Protein AF-A0A2G9UTN9-F1 (afdb_monomer_lite)

pLDDT: mean 80.04, std 16.11, range [29.83, 95.56]

Organism: Teladorsagia circumcincta (NCBI:txid45464)

Secondary structure (DSSP, 8-state):
-----------S----------TTHHHHHHHHHHHTTSPPB--BGGGTB-HHHHHHHHHHIIIIITTTS-HHHHHHHHHHTB-HHHHHHHHHHTTTS-TTSS-HHHHHHHHHHHHS-SS-HHHHHHHHHT----TT--HHHHHHHHHHHHHHHTGGG--HHHHHHHHHHHHS-SSEEEEHHHHHHS--PPPBP----EE-TTSPEE-EEEEEEEEEEETTEEEEEEEEEES-SS-B--HHHHHHTTTT--

Sequence (250 aa):
MLIALPDALKGIVQHQLPQSTSHAAEPTKLFDVLAGRIAKFTHDPAADLTFEAWYRRHQDIFTEDAQMLDDSTRVRLLLHELDAAAYGEYSNYILPKTQRDITFVEAVSTLMNLFGPQQSLFSQRYACMKLTKNPDDDYVTYAGQVNCECKKFKLSQCDENQFKCLIFLDTAADITIINEATWSLMSKHQLLPSSLIAQSASGNRIQFLGQRECTYSFDSKSAQGVFYVGRTQLNLLGAEWILKLGIFAS

InterPro domains:
  IPR021109 Aspartic peptidase domain superfamily [G3DSA:2.40.70.10] (153-248)
  IPR021109 Aspartic peptidase domain superfamily [SSF50630] (167-247)
  IPR055510 Domain of unknown function DUF7083 [PF23309] (31-117)

Radius of gyration: 32.97 Å; chains: 1; bounding box: 97×57×102 Å

Structure (mmCIF, N/CA/C/O backbone):
data_AF-A0A2G9UTN9-F1
#
_entry.id   AF-A0A2G9UTN9-F1
#
loop_
_atom_site.group_PDB
_atom_site.id
_atom_site.type_symbol
_atom_site.label_atom_id
_atom_site.label_alt_id
_atom_site.label_comp_id
_atom_site.label_asym_id
_atom_site.label_entity_id
_atom_site.label_seq_id
_atom_site.pdbx_PDB_ins_code
_atom_site.Cartn_x
_atom_site.Cartn_y
_atom_site.Cartn_z
_atom_site.occupancy
_atom_site.B_iso_or_equiv
_atom_site.auth_seq_id
_atom_site.auth_comp_id
_atom_site.auth_asym_id
_atom_site.auth_atom_id
_atom_site.pdbx_PDB_model_num
ATOM 1 N N . MET A 1 1 ? 69.470 -32.089 -63.239 1.00 33.69 1 MET A N 1
ATOM 2 C CA . MET A 1 1 ? 68.843 -30.877 -63.814 1.00 33.69 1 MET A CA 1
ATOM 3 C C . MET A 1 1 ? 67.361 -31.183 -63.965 1.00 33.69 1 MET A C 1
ATOM 5 O O . MET A 1 1 ? 67.061 -32.134 -64.665 1.00 33.69 1 MET A O 1
ATOM 9 N N . LEU A 1 2 ? 66.497 -30.673 -63.072 1.00 30.94 2 LEU A N 1
ATOM 10 C CA . LEU A 1 2 ? 65.758 -29.394 -63.227 1.00 30.94 2 LEU A CA 1
ATOM 11 C C . LEU A 1 2 ? 64.773 -29.523 -64.415 1.00 30.94 2 LEU A C 1
ATOM 13 O O . LEU A 1 2 ? 65.241 -29.771 -65.514 1.00 30.94 2 LEU A O 1
ATOM 17 N N . ILE A 1 3 ? 63.441 -29.392 -64.315 1.00 36.09 3 ILE A N 1
ATOM 18 C CA . ILE A 1 3 ? 62.586 -28.471 -63.536 1.00 36.09 3 ILE A CA 1
ATOM 19 C C . ILE A 1 3 ? 61.178 -29.107 -63.365 1.00 36.09 3 ILE A C 1
ATOM 21 O O . ILE A 1 3 ? 60.754 -29.908 -64.194 1.00 36.09 3 ILE A O 1
ATOM 25 N N . ALA A 1 4 ? 60.486 -28.757 -62.277 1.00 34.94 4 ALA A N 1
ATOM 26 C CA . ALA A 1 4 ? 59.196 -29.270 -61.812 1.00 34.94 4 ALA A CA 1
ATOM 27 C C . ALA A 1 4 ? 57.951 -28.609 -62.443 1.00 34.94 4 ALA A C 1
ATOM 29 O O . ALA A 1 4 ? 57.983 -27.430 -62.782 1.00 34.94 4 ALA A O 1
ATOM 30 N N . LEU A 1 5 ? 56.844 -29.362 -62.482 1.00 29.95 5 LEU A N 1
ATOM 31 C CA . LEU A 1 5 ? 55.435 -28.925 -62.395 1.00 29.95 5 LEU A CA 1
ATOM 32 C C . LEU A 1 5 ? 54.589 -30.180 -62.054 1.00 29.95 5 LEU A C 1
ATOM 34 O O . LEU A 1 5 ? 54.978 -31.270 -62.482 1.00 29.95 5 LEU A O 1
ATOM 38 N N . PRO A 1 6 ? 53.485 -30.077 -61.278 1.00 44.28 6 PRO A N 1
ATOM 39 C CA . PRO A 1 6 ? 52.382 -29.197 -61.656 1.00 44.28 6 PRO A CA 1
ATOM 40 C C . PRO A 1 6 ? 51.708 -28.375 -60.541 1.00 44.28 6 PRO A C 1
ATOM 42 O O . PRO A 1 6 ? 51.460 -28.830 -59.425 1.00 44.28 6 PRO A O 1
ATOM 45 N N . ASP A 1 7 ? 51.303 -27.175 -60.956 1.00 43.06 7 ASP A N 1
ATOM 46 C CA . ASP A 1 7 ? 50.270 -26.313 -60.393 1.00 43.06 7 ASP A CA 1
ATOM 47 C C . ASP A 1 7 ? 48.897 -26.990 -60.492 1.00 43.06 7 ASP A C 1
ATOM 49 O O . ASP A 1 7 ? 48.107 -26.738 -61.401 1.00 43.06 7 ASP A O 1
ATOM 53 N N . ALA A 1 8 ? 48.592 -27.867 -59.543 1.00 42.53 8 ALA A N 1
ATOM 54 C CA . ALA A 1 8 ? 47.248 -28.395 -59.369 1.00 42.53 8 ALA A CA 1
ATOM 55 C C . ALA A 1 8 ? 47.008 -28.680 -57.885 1.00 42.53 8 ALA A C 1
ATOM 57 O O . ALA A 1 8 ? 47.274 -29.787 -57.436 1.00 42.53 8 ALA A O 1
ATOM 58 N N . LEU A 1 9 ? 46.578 -27.647 -57.139 1.00 37.44 9 LEU A N 1
ATOM 59 C CA . LEU A 1 9 ? 45.765 -27.676 -55.897 1.00 37.44 9 LEU A CA 1
ATOM 60 C C . LEU A 1 9 ? 45.929 -26.369 -55.084 1.00 37.44 9 LEU A C 1
ATOM 62 O O . LEU A 1 9 ? 46.341 -26.363 -53.928 1.00 37.44 9 LEU A O 1
ATOM 66 N N . LYS A 1 10 ? 45.556 -25.228 -55.675 1.00 41.62 10 LYS A N 1
ATOM 67 C CA . LYS A 1 10 ? 45.180 -24.011 -54.927 1.00 41.62 10 LYS A CA 1
ATOM 68 C C . LYS A 1 10 ? 43.832 -23.516 -55.440 1.00 41.62 10 LYS A C 1
ATOM 70 O O . LYS A 1 10 ? 43.728 -22.530 -56.154 1.00 41.62 10 LYS A O 1
ATOM 75 N N . GLY A 1 11 ? 42.800 -24.277 -55.106 1.00 42.78 11 GLY A N 1
ATOM 76 C CA . GLY A 1 11 ? 41.419 -23.995 -55.476 1.00 42.78 11 GLY A CA 1
ATOM 77 C C . GLY A 1 11 ? 40.472 -24.769 -54.576 1.00 42.78 11 GLY A C 1
ATOM 78 O O . GLY A 1 11 ? 39.699 -25.582 -55.060 1.00 42.78 11 GLY A O 1
ATOM 79 N N . ILE A 1 12 ? 40.592 -24.587 -53.258 1.00 41.09 12 ILE A N 1
ATOM 80 C CA . ILE A 1 12 ? 39.663 -25.154 -52.279 1.00 41.09 12 ILE A CA 1
ATOM 81 C C . ILE A 1 12 ? 39.325 -24.048 -51.274 1.00 41.09 12 ILE A C 1
ATOM 83 O O . ILE A 1 12 ? 40.178 -23.605 -50.513 1.00 41.09 12 ILE A O 1
ATOM 87 N N . VAL A 1 13 ? 38.054 -23.638 -51.322 1.00 36.34 13 VAL A N 1
ATOM 88 C CA . VAL A 1 13 ? 37.309 -22.884 -50.302 1.00 36.34 13 VAL A CA 1
ATOM 89 C C . VAL A 1 13 ? 37.724 -21.414 -50.147 1.00 36.34 13 VAL A C 1
ATOM 91 O O . VAL A 1 13 ? 38.458 -21.025 -49.243 1.00 36.34 13 VAL A O 1
ATOM 94 N N . GLN A 1 14 ? 37.129 -20.550 -50.980 1.00 38.78 14 GLN A N 1
ATOM 95 C CA . GLN A 1 14 ? 36.748 -19.216 -50.511 1.00 38.78 14 GLN A CA 1
ATOM 96 C C . GLN A 1 14 ? 35.716 -19.413 -49.399 1.00 38.78 14 GLN A C 1
ATOM 98 O O . GLN A 1 14 ? 34.520 -19.571 -49.638 1.00 38.78 14 GLN A O 1
ATOM 103 N N . HIS A 1 15 ? 36.222 -19.477 -48.171 1.00 38.31 15 HIS A N 1
ATOM 104 C CA . HIS A 1 15 ? 35.431 -19.346 -46.966 1.00 38.31 15 HIS A CA 1
ATOM 105 C C . HIS A 1 15 ? 34.672 -18.022 -47.057 1.00 38.31 15 HIS A C 1
ATOM 107 O O . HIS A 1 15 ? 35.274 -16.955 -47.189 1.00 38.31 15 HIS A O 1
ATOM 113 N N . GLN A 1 16 ? 33.345 -18.106 -46.988 1.00 41.56 16 GLN A N 1
ATOM 114 C CA . GLN A 1 16 ? 32.508 -16.985 -46.595 1.00 41.56 16 GLN A CA 1
ATOM 115 C C . GLN A 1 16 ? 33.080 -16.417 -45.293 1.00 41.56 16 GLN A C 1
ATOM 117 O O . GLN A 1 16 ? 33.090 -17.094 -44.265 1.00 41.56 16 GLN A O 1
ATOM 122 N N . LEU A 1 17 ? 33.576 -15.185 -45.352 1.00 29.83 17 LEU A N 1
ATOM 123 C CA . LEU A 1 17 ? 33.738 -14.359 -44.167 1.00 29.83 17 LEU A CA 1
ATOM 124 C C . LEU A 1 17 ? 32.313 -13.976 -43.731 1.00 29.83 17 LEU A C 1
ATOM 126 O O . LEU A 1 17 ? 31.602 -13.371 -44.542 1.00 29.83 17 LEU A O 1
ATOM 130 N N . PRO A 1 18 ? 31.850 -14.303 -42.512 1.00 36.69 18 PRO A N 1
ATOM 131 C CA . PRO A 1 18 ? 30.640 -13.690 -41.993 1.00 36.69 18 PRO A CA 1
ATOM 132 C C . PRO A 1 18 ? 30.899 -12.187 -41.916 1.00 36.69 18 PRO A C 1
ATOM 134 O O . PRO A 1 18 ? 31.796 -11.731 -41.205 1.00 36.69 18 PRO A O 1
ATOM 137 N N . GLN A 1 19 ? 30.156 -11.427 -42.716 1.00 36.72 19 GLN A N 1
ATOM 138 C CA . GLN A 1 19 ? 30.153 -9.978 -42.640 1.00 36.72 19 GLN A CA 1
ATOM 139 C C . GLN A 1 19 ? 29.754 -9.561 -41.224 1.00 36.72 19 GLN A C 1
ATOM 141 O O . GLN A 1 19 ? 28.811 -10.089 -40.638 1.00 36.72 19 GLN A O 1
ATOM 146 N N . SER A 1 20 ? 30.525 -8.618 -40.702 1.00 39.97 20 SER A N 1
ATOM 147 C CA . SER A 1 20 ? 30.442 -7.995 -39.391 1.00 39.97 20 SER A CA 1
ATOM 148 C C . SER A 1 20 ? 28.999 -7.752 -38.937 1.00 39.97 20 SER A C 1
ATOM 150 O O . SER A 1 20 ? 28.316 -6.850 -39.424 1.00 39.97 20 SER A O 1
ATOM 152 N N . THR A 1 21 ? 28.534 -8.532 -37.964 1.00 37.88 21 THR A N 1
ATOM 153 C CA . THR A 1 21 ? 27.306 -8.236 -37.229 1.00 37.88 21 THR A CA 1
ATOM 154 C C . THR A 1 21 ? 27.524 -7.007 -36.355 1.00 37.88 21 THR A C 1
ATOM 156 O O . THR A 1 21 ? 28.210 -7.055 -35.342 1.00 37.88 21 THR A O 1
ATOM 159 N N . SER A 1 22 ? 26.942 -5.899 -36.812 1.00 42.47 22 SER A N 1
ATOM 160 C CA . SER A 1 22 ? 26.419 -4.763 -36.049 1.00 42.47 22 SER A CA 1
ATOM 161 C C . SER A 1 22 ? 26.568 -4.846 -34.520 1.00 42.47 22 SER A C 1
ATOM 163 O O . SER A 1 22 ? 25.764 -5.482 -33.840 1.00 42.47 22 SER A O 1
ATOM 165 N N . HIS A 1 23 ? 27.516 -4.083 -33.975 1.00 47.25 23 HIS A N 1
ATOM 166 C CA . HIS A 1 23 ? 27.624 -3.816 -32.534 1.00 47.25 23 HIS A CA 1
ATOM 167 C C . HIS A 1 23 ? 26.429 -2.993 -31.991 1.00 47.25 23 HIS A C 1
ATOM 169 O O . HIS A 1 23 ? 26.237 -2.896 -30.784 1.00 47.25 23 HIS A O 1
ATOM 175 N N . ALA A 1 24 ? 25.607 -2.415 -32.879 1.00 48.59 24 ALA A N 1
ATOM 176 C CA . ALA A 1 24 ? 24.394 -1.666 -32.544 1.00 48.59 24 ALA A CA 1
ATOM 177 C C . ALA A 1 24 ? 23.127 -2.545 -32.471 1.00 48.59 24 ALA A C 1
ATOM 179 O O . ALA A 1 24 ? 22.084 -2.071 -32.032 1.00 48.59 24 ALA A O 1
ATOM 180 N N . ALA A 1 25 ? 23.189 -3.812 -32.903 1.00 54.75 25 ALA A N 1
ATOM 181 C CA . ALA A 1 25 ? 22.032 -4.710 -32.919 1.00 54.75 25 ALA A CA 1
ATOM 182 C C . ALA A 1 25 ? 21.802 -5.441 -31.586 1.00 54.75 25 ALA A C 1
ATOM 184 O O . ALA A 1 25 ? 20.709 -5.958 -31.369 1.00 54.75 25 ALA A O 1
ATOM 185 N N . GLU A 1 26 ? 22.802 -5.519 -30.707 1.00 66.81 26 GLU A N 1
ATOM 186 C CA . GLU A 1 26 ? 22.684 -6.233 -29.428 1.00 66.81 26 GLU A CA 1
ATOM 187 C C . GLU A 1 26 ? 21.774 -5.530 -28.405 1.00 66.81 26 GLU A C 1
ATOM 189 O O . GLU A 1 26 ? 20.911 -6.211 -27.848 1.00 66.81 26 GLU A O 1
ATOM 194 N N . PRO A 1 27 ? 21.848 -4.197 -28.196 1.00 69.50 27 PRO A N 1
ATOM 195 C CA . PRO A 1 27 ? 21.003 -3.522 -27.206 1.00 69.50 27 PRO A CA 1
ATOM 196 C C . PRO A 1 27 ? 19.518 -3.512 -27.589 1.00 69.50 27 PRO A C 1
ATOM 198 O O . PRO A 1 27 ? 18.658 -3.683 -26.730 1.00 69.50 27 PRO A O 1
ATOM 201 N N . THR A 1 28 ? 19.199 -3.354 -28.880 1.00 77.69 28 THR A N 1
ATOM 202 C CA . THR A 1 28 ? 17.810 -3.381 -29.374 1.00 77.69 28 THR A CA 1
ATOM 203 C C . THR A 1 28 ? 17.202 -4.776 -29.256 1.00 77.69 28 THR A C 1
ATOM 205 O O . THR A 1 28 ? 16.076 -4.914 -28.794 1.00 77.69 28 THR A O 1
ATOM 208 N N . LYS A 1 29 ? 17.966 -5.827 -29.582 1.00 84.00 29 LYS A N 1
ATOM 209 C CA . LYS A 1 29 ? 17.513 -7.211 -29.383 1.00 84.00 29 LYS A CA 1
ATOM 210 C C . LYS A 1 29 ? 17.295 -7.533 -27.906 1.00 84.00 29 LYS A C 1
ATOM 212 O O . LYS A 1 29 ? 16.334 -8.220 -27.582 1.00 84.00 29 LYS A O 1
ATOM 217 N N . LEU A 1 30 ? 18.171 -7.047 -27.021 1.00 86.31 30 LEU A N 1
ATOM 218 C CA . LEU A 1 30 ? 18.002 -7.220 -25.579 1.00 86.31 30 LEU A CA 1
ATOM 219 C C . LEU A 1 30 ? 16.729 -6.518 -25.090 1.00 86.31 30 LEU A C 1
ATOM 221 O O . LEU A 1 30 ? 15.956 -7.131 -24.365 1.00 86.31 30 LEU A O 1
ATOM 225 N N . PHE A 1 31 ? 16.466 -5.288 -25.541 1.00 89.94 31 PHE A N 1
ATOM 226 C CA . PHE A 1 31 ? 15.231 -4.567 -25.224 1.00 89.94 31 PHE A CA 1
ATOM 227 C C . PHE A 1 31 ? 13.978 -5.376 -25.583 1.00 89.94 31 PHE A C 1
ATOM 229 O O . PHE A 1 31 ? 13.144 -5.612 -24.714 1.00 89.94 31 PHE A O 1
ATOM 236 N N . ASP A 1 32 ? 13.876 -5.853 -26.827 1.00 89.19 32 ASP A N 1
ATOM 237 C CA . ASP A 1 32 ? 12.700 -6.597 -27.300 1.00 89.19 32 ASP A CA 1
ATOM 238 C C . ASP A 1 32 ? 12.506 -7.917 -26.533 1.00 89.19 32 ASP A C 1
ATOM 240 O O . ASP A 1 32 ? 11.382 -8.312 -26.219 1.00 89.19 32 ASP A O 1
ATOM 244 N N . VAL A 1 33 ? 13.608 -8.595 -26.190 1.00 91.62 33 VAL A N 1
ATOM 245 C CA . VAL A 1 33 ? 13.577 -9.829 -25.391 1.00 91.62 33 VAL A CA 1
ATOM 246 C C . VAL A 1 33 ? 13.091 -9.563 -23.970 1.00 91.62 33 VAL A C 1
ATOM 248 O O . VAL A 1 33 ? 12.312 -10.360 -23.449 1.00 91.62 33 VAL A O 1
ATOM 251 N N . LEU A 1 34 ? 13.547 -8.482 -23.331 1.00 91.75 34 LEU A N 1
ATOM 252 C CA . LEU A 1 34 ? 13.128 -8.139 -21.971 1.00 91.75 34 LEU A CA 1
ATOM 253 C C . LEU A 1 34 ? 11.676 -7.657 -21.941 1.00 91.75 34 LEU A C 1
ATOM 255 O O . LEU A 1 34 ? 10.920 -8.121 -21.092 1.00 91.75 34 LEU A O 1
ATOM 259 N N . ALA A 1 35 ? 11.265 -6.826 -22.902 1.00 90.56 35 ALA A N 1
ATOM 260 C CA . ALA A 1 35 ? 9.879 -6.380 -23.044 1.00 90.56 35 ALA A CA 1
ATOM 261 C C . ALA A 1 35 ? 8.925 -7.575 -23.210 1.00 90.56 35 ALA A C 1
ATOM 263 O O . ALA A 1 35 ? 7.934 -7.707 -22.502 1.00 90.56 35 ALA A O 1
ATOM 264 N N . GLY A 1 36 ? 9.289 -8.552 -24.048 1.00 90.25 36 GLY A N 1
ATOM 265 C CA . GLY A 1 36 ? 8.492 -9.770 -24.232 1.00 90.25 36 GLY A CA 1
ATOM 266 C C . GLY A 1 36 ? 8.352 -10.664 -22.989 1.00 90.25 36 GLY A C 1
ATOM 267 O O . GLY A 1 36 ? 7.520 -11.573 -22.990 1.00 90.25 36 GLY A O 1
ATOM 268 N N . ARG A 1 37 ? 9.154 -10.448 -21.936 1.00 90.88 37 ARG A N 1
ATOM 269 C CA . ARG A 1 37 ? 9.083 -11.195 -20.664 1.00 90.88 37 ARG A CA 1
ATOM 270 C C . ARG A 1 37 ? 8.242 -10.496 -19.604 1.00 90.88 37 ARG A C 1
ATOM 272 O O . ARG A 1 37 ? 7.905 -11.128 -18.600 1.00 90.88 37 ARG A O 1
ATOM 279 N N . ILE A 1 38 ? 7.937 -9.217 -19.794 1.00 92.69 38 ILE A N 1
ATOM 280 C CA . ILE A 1 38 ? 7.195 -8.420 -18.830 1.00 92.69 38 ILE A CA 1
ATOM 281 C C . ILE A 1 38 ? 5.729 -8.383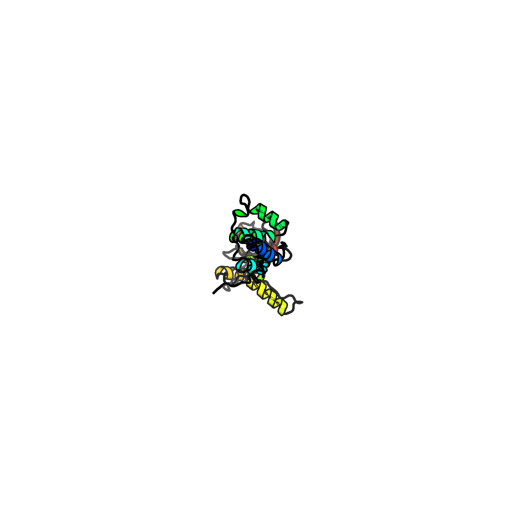 -19.265 1.00 92.69 38 ILE A C 1
ATOM 283 O O . ILE A 1 38 ? 5.395 -8.252 -20.438 1.00 92.69 38 ILE A O 1
ATOM 287 N N . ALA A 1 39 ? 4.824 -8.578 -18.309 1.00 91.62 39 ALA A N 1
ATOM 288 C CA . ALA A 1 39 ? 3.406 -8.382 -18.572 1.00 91.62 39 ALA A CA 1
ATOM 289 C C . ALA A 1 39 ? 3.079 -6.890 -18.484 1.00 91.62 39 ALA A C 1
ATOM 291 O O . ALA A 1 39 ? 3.520 -6.235 -17.538 1.00 91.62 39 ALA A O 1
ATOM 292 N N . LYS A 1 40 ? 2.232 -6.383 -19.387 1.00 94.06 40 LYS A N 1
ATOM 293 C CA . LYS A 1 40 ? 1.768 -4.994 -19.318 1.00 94.06 40 LYS A CA 1
ATOM 294 C C . LYS A 1 40 ? 1.145 -4.667 -17.963 1.00 94.06 40 LYS A C 1
ATOM 296 O O . LYS A 1 40 ? 0.368 -5.447 -17.412 1.00 94.06 40 LYS A O 1
ATOM 301 N N . PHE A 1 41 ? 1.488 -3.495 -17.452 1.00 95.38 41 PHE A N 1
ATOM 302 C CA . PHE A 1 41 ? 0.915 -2.921 -16.253 1.00 95.38 41 PHE A CA 1
ATOM 303 C C . PHE A 1 41 ? -0.434 -2.272 -16.559 1.00 95.38 41 PHE A C 1
ATOM 305 O O . PHE A 1 41 ? -0.545 -1.436 -17.458 1.00 95.38 41 PHE A O 1
ATOM 312 N N . THR A 1 42 ? -1.425 -2.620 -15.743 1.00 92.44 42 THR A N 1
ATOM 313 C CA . THR A 1 42 ? -2.727 -1.958 -15.682 1.00 92.44 42 THR A CA 1
ATOM 314 C C . THR A 1 42 ? -3.020 -1.621 -14.233 1.00 92.44 42 THR A C 1
ATOM 316 O O . THR A 1 42 ? -2.884 -2.477 -13.356 1.00 92.44 42 THR A O 1
ATOM 319 N N . HIS A 1 43 ? -3.396 -0.369 -13.992 1.00 92.31 43 HIS A N 1
ATOM 320 C CA . HIS A 1 43 ? -3.705 0.125 -12.659 1.00 92.31 43 HIS A CA 1
ATOM 321 C C . HIS A 1 43 ? -5.185 -0.099 -12.334 1.00 92.31 43 HIS A C 1
ATOM 323 O O . HIS A 1 43 ? -6.060 0.421 -13.026 1.00 92.31 43 HIS A O 1
ATOM 329 N N . ASP A 1 44 ? -5.455 -0.842 -11.261 1.00 87.19 44 ASP A N 1
ATOM 330 C CA . ASP A 1 44 ? -6.797 -0.997 -10.694 1.00 87.19 44 ASP A CA 1
ATOM 331 C C . ASP A 1 44 ? -6.717 -0.982 -9.157 1.00 87.19 44 ASP A C 1
ATOM 333 O O . ASP A 1 44 ? -6.395 -2.004 -8.536 1.00 87.19 44 ASP A O 1
ATOM 337 N N . PRO A 1 45 ? -7.019 0.167 -8.524 1.00 75.88 45 PRO A N 1
ATOM 338 C CA . PRO A 1 45 ? -7.051 0.288 -7.071 1.00 75.88 45 PRO A CA 1
ATOM 339 C C . PRO A 1 45 ? -8.045 -0.654 -6.384 1.00 75.88 45 PRO A C 1
ATOM 341 O O . PRO A 1 45 ? -7.807 -1.051 -5.245 1.00 75.88 45 PRO A O 1
ATOM 344 N N . ALA A 1 46 ? -9.159 -1.010 -7.036 1.00 76.06 46 ALA A N 1
ATOM 345 C CA . ALA A 1 46 ? -10.194 -1.852 -6.433 1.00 76.06 46 ALA A CA 1
ATOM 346 C C . ALA A 1 46 ? -9.772 -3.327 -6.366 1.00 76.06 46 ALA A C 1
ATOM 348 O O . ALA A 1 46 ? -10.204 -4.051 -5.470 1.00 76.06 46 ALA A O 1
ATOM 349 N N . ALA A 1 47 ? -8.907 -3.758 -7.287 1.00 79.06 47 ALA A N 1
ATOM 350 C CA . ALA A 1 47 ? -8.367 -5.113 -7.356 1.00 79.06 47 ALA A CA 1
ATOM 351 C C . ALA A 1 47 ? -6.955 -5.260 -6.736 1.00 79.06 47 ALA A C 1
ATOM 353 O O . ALA A 1 47 ? -6.316 -6.293 -6.931 1.00 79.06 47 ALA A O 1
ATOM 354 N N . ASP A 1 48 ? -6.454 -4.245 -6.012 1.00 74.88 48 ASP A N 1
ATOM 355 C CA . ASP A 1 48 ? -5.074 -4.165 -5.474 1.00 74.88 48 ASP A CA 1
ATOM 356 C C . ASP A 1 48 ? -3.986 -4.343 -6.562 1.00 74.88 48 ASP A C 1
ATOM 358 O O . ASP A 1 48 ? -2.854 -4.763 -6.295 1.00 74.88 48 ASP A O 1
ATOM 362 N N . LEU A 1 49 ? -4.311 -4.003 -7.818 1.00 86.06 49 LEU A N 1
ATOM 363 C CA . LEU A 1 49 ? -3.370 -4.002 -8.940 1.00 86.06 49 LEU A CA 1
ATOM 364 C C . LEU A 1 49 ? -2.582 -2.689 -8.939 1.00 86.06 49 LEU A C 1
ATOM 366 O O . LEU A 1 49 ? -2.813 -1.779 -9.736 1.00 86.06 49 LEU A O 1
ATOM 370 N N . THR A 1 50 ? -1.650 -2.596 -7.992 1.00 91.38 50 THR A N 1
ATOM 371 C CA . THR A 1 50 ? -0.759 -1.445 -7.809 1.00 91.38 50 THR A CA 1
ATOM 372 C C . THR A 1 50 ? 0.558 -1.619 -8.563 1.00 91.38 50 THR A C 1
ATOM 374 O O . THR A 1 50 ? 1.035 -2.737 -8.799 1.00 91.38 50 THR A O 1
ATOM 377 N N . PHE A 1 51 ? 1.204 -0.499 -8.892 1.00 94.00 51 PHE A N 1
ATOM 378 C CA . PHE A 1 51 ? 2.540 -0.513 -9.488 1.00 94.00 51 PHE A CA 1
ATOM 379 C C . PHE A 1 51 ? 3.567 -1.166 -8.558 1.00 94.00 51 PHE A C 1
ATOM 381 O O . PHE A 1 51 ? 4.460 -1.862 -9.029 1.00 94.00 51 PHE A O 1
ATOM 388 N N . GLU A 1 52 ? 3.411 -1.036 -7.237 1.00 90.31 52 GLU A N 1
ATOM 389 C CA . GLU A 1 52 ? 4.290 -1.696 -6.268 1.00 90.31 52 GLU A CA 1
ATOM 390 C C . GLU A 1 52 ? 4.259 -3.228 -6.404 1.00 90.31 52 GLU A C 1
ATOM 392 O O . GLU A 1 52 ? 5.310 -3.879 -6.432 1.00 90.31 52 GLU A O 1
ATOM 397 N N . ALA A 1 53 ? 3.062 -3.816 -6.503 1.00 88.94 53 ALA A N 1
ATOM 398 C CA . ALA A 1 53 ? 2.898 -5.259 -6.655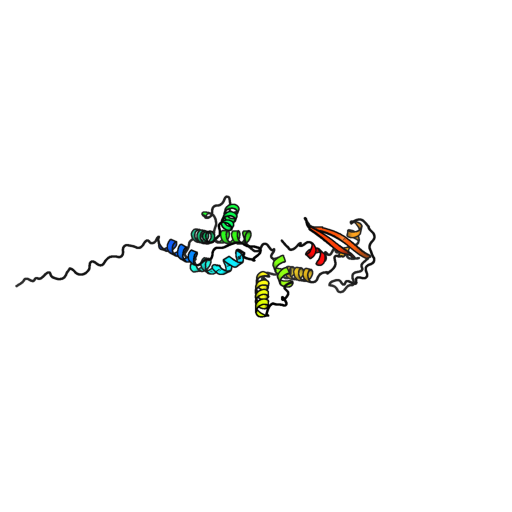 1.00 88.94 53 ALA A CA 1
ATOM 399 C C . ALA A 1 53 ? 3.439 -5.752 -8.005 1.00 88.94 53 ALA A C 1
ATOM 401 O O . ALA A 1 53 ? 4.165 -6.751 -8.058 1.00 88.94 53 ALA A O 1
ATOM 402 N N . TRP A 1 54 ? 3.131 -5.027 -9.082 1.00 94.56 54 TRP A N 1
ATOM 403 C CA . TRP A 1 54 ? 3.610 -5.342 -10.425 1.00 94.56 54 TRP A CA 1
ATOM 404 C C . TRP A 1 54 ? 5.134 -5.220 -10.546 1.00 94.56 54 TRP A C 1
ATOM 406 O O . TRP A 1 54 ? 5.784 -6.131 -11.060 1.00 94.56 54 TRP A O 1
ATOM 416 N N . TYR A 1 55 ? 5.721 -4.140 -10.027 1.00 93.50 55 TYR A N 1
ATOM 417 C CA . TYR A 1 55 ? 7.160 -3.896 -10.100 1.00 93.50 55 TYR A CA 1
ATOM 418 C C . TYR A 1 55 ? 7.927 -4.956 -9.317 1.00 93.50 55 TYR A C 1
ATOM 420 O O . TYR A 1 55 ? 8.900 -5.500 -9.819 1.00 93.50 55 TYR A O 1
ATOM 428 N N . ARG A 1 56 ? 7.442 -5.343 -8.130 1.00 91.25 56 ARG A N 1
ATOM 429 C CA . ARG A 1 56 ? 8.046 -6.416 -7.326 1.00 91.25 56 ARG A CA 1
ATOM 430 C C . ARG A 1 56 ? 8.152 -7.741 -8.086 1.00 91.25 56 ARG A C 1
ATOM 432 O O . ARG A 1 56 ? 9.124 -8.461 -7.898 1.00 91.25 56 ARG A O 1
ATOM 439 N N . ARG A 1 57 ? 7.164 -8.074 -8.923 1.00 91.25 57 ARG A N 1
ATOM 440 C CA . ARG A 1 57 ? 7.169 -9.305 -9.732 1.00 91.25 57 ARG A CA 1
ATOM 441 C C . ARG A 1 57 ? 8.241 -9.290 -10.823 1.00 91.25 57 ARG A C 1
ATOM 443 O O . ARG A 1 57 ? 8.744 -10.348 -11.180 1.00 91.25 57 ARG A O 1
ATOM 450 N N . HIS A 1 58 ? 8.565 -8.114 -11.349 1.00 92.69 58 HIS A N 1
ATOM 451 C CA . HIS A 1 58 ? 9.466 -7.947 -12.491 1.00 92.69 58 HIS A CA 1
ATOM 452 C C . HIS A 1 58 ? 10.770 -7.229 -12.116 1.00 92.69 58 HIS A C 1
ATOM 454 O O . HIS A 1 58 ? 11.548 -6.878 -12.997 1.00 92.69 58 HIS A O 1
ATOM 460 N N . GLN A 1 59 ? 11.017 -7.004 -10.821 1.00 92.25 59 GLN A N 1
ATOM 461 C CA . GLN A 1 59 ? 12.115 -6.177 -10.324 1.00 92.25 59 GLN A CA 1
ATOM 462 C C . GLN A 1 59 ? 13.466 -6.667 -10.849 1.00 92.25 59 GLN A C 1
ATOM 464 O O . GLN A 1 59 ? 14.237 -5.861 -11.363 1.00 92.25 59 GLN A O 1
ATOM 469 N N . ASP A 1 60 ? 13.704 -7.978 -10.789 1.00 91.25 60 ASP A N 1
ATOM 470 C CA . ASP A 1 60 ? 14.965 -8.593 -11.213 1.00 91.25 60 ASP A CA 1
ATOM 471 C C . ASP A 1 60 ? 15.240 -8.380 -12.708 1.00 91.25 60 ASP A C 1
ATOM 473 O O . ASP A 1 60 ? 16.390 -8.213 -13.107 1.00 91.25 60 ASP A O 1
ATOM 477 N N . ILE A 1 61 ? 14.195 -8.280 -13.540 1.00 92.44 61 ILE A N 1
ATOM 478 C CA . ILE A 1 61 ? 14.349 -7.975 -14.970 1.00 92.44 61 ILE A CA 1
ATOM 479 C C . ILE A 1 61 ? 14.945 -6.572 -15.137 1.00 92.44 61 ILE A C 1
ATOM 481 O O . ILE A 1 61 ? 15.823 -6.349 -15.968 1.00 92.44 61 ILE A O 1
ATOM 485 N N . PHE A 1 62 ? 14.501 -5.616 -14.321 1.00 91.12 62 PHE A N 1
ATOM 486 C CA . PHE A 1 62 ? 14.992 -4.246 -14.383 1.00 91.12 62 PHE A CA 1
ATOM 487 C C . PHE A 1 62 ? 16.333 -4.037 -13.673 1.00 91.12 62 PHE A C 1
ATOM 489 O O . PHE A 1 62 ? 17.043 -3.095 -14.036 1.00 91.12 62 PHE A O 1
ATOM 496 N N . THR A 1 63 ? 16.678 -4.832 -12.654 1.00 88.69 63 THR A N 1
ATOM 497 C CA . THR A 1 63 ? 17.910 -4.653 -11.861 1.00 88.69 63 THR A CA 1
ATOM 498 C C . THR A 1 63 ? 19.060 -5.545 -12.309 1.00 88.69 63 THR A C 1
ATOM 500 O O . THR A 1 63 ? 20.177 -5.043 -12.413 1.00 88.69 63 THR A O 1
ATOM 503 N N . GLU A 1 64 ? 18.791 -6.815 -12.612 1.00 89.12 64 GLU A N 1
ATOM 504 C CA . GLU A 1 64 ? 19.801 -7.811 -12.983 1.00 89.12 64 GLU A CA 1
ATOM 505 C C . GLU A 1 64 ? 19.873 -7.978 -14.508 1.00 89.12 64 GLU A C 1
ATOM 507 O O . GLU A 1 64 ? 20.911 -7.712 -15.114 1.00 89.12 64 GLU A O 1
ATOM 512 N N . ASP A 1 65 ? 18.760 -8.326 -15.166 1.00 88.81 65 ASP A N 1
ATOM 513 C CA . ASP A 1 65 ? 18.775 -8.632 -16.608 1.00 88.81 65 ASP A CA 1
ATOM 514 C C . ASP A 1 65 ? 19.029 -7.381 -17.472 1.00 88.81 65 ASP A C 1
ATOM 516 O O . ASP A 1 65 ? 19.658 -7.448 -18.531 1.00 88.81 65 ASP A O 1
ATOM 520 N N . ALA A 1 66 ? 18.557 -6.219 -17.015 1.00 89.12 66 ALA A N 1
ATOM 521 C CA . ALA A 1 66 ? 18.738 -4.928 -17.673 1.00 89.12 66 ALA A CA 1
ATOM 522 C C . ALA A 1 66 ? 19.971 -4.151 -17.177 1.00 89.12 66 ALA A C 1
ATOM 524 O O . ALA A 1 66 ? 20.117 -2.979 -17.523 1.00 89.12 66 ALA A O 1
ATOM 525 N N . GLN A 1 67 ? 20.865 -4.756 -16.385 1.00 87.75 67 GLN A N 1
ATOM 526 C CA . GLN A 1 67 ? 22.012 -4.051 -15.792 1.00 87.75 67 GLN A CA 1
ATOM 527 C C . GLN A 1 67 ? 22.950 -3.432 -16.843 1.00 87.75 67 GLN A C 1
ATOM 529 O O . GLN A 1 67 ? 23.557 -2.390 -16.606 1.00 87.75 67 GLN A O 1
ATOM 534 N N . MET A 1 68 ? 23.066 -4.069 -18.012 1.00 85.50 68 MET A N 1
ATOM 535 C CA . MET A 1 68 ? 23.894 -3.589 -19.126 1.00 85.50 68 MET A CA 1
ATOM 536 C C . MET A 1 68 ? 23.244 -2.443 -19.917 1.00 85.50 68 MET A C 1
ATOM 538 O O . MET A 1 68 ? 23.898 -1.838 -20.767 1.00 85.50 68 MET A O 1
ATOM 542 N N . LEU A 1 69 ? 21.959 -2.162 -19.681 1.00 89.12 69 LEU A N 1
ATOM 543 C CA . LEU A 1 69 ? 21.243 -1.077 -20.340 1.00 89.12 69 LEU A CA 1
ATOM 544 C C . LEU A 1 69 ? 21.519 0.244 -19.625 1.00 89.12 69 LEU A C 1
ATOM 546 O O . LEU A 1 69 ? 21.533 0.323 -18.396 1.00 89.12 69 LEU A O 1
ATOM 550 N N . ASP A 1 70 ? 21.692 1.303 -20.410 1.00 90.00 70 ASP A N 1
ATOM 551 C CA . ASP A 1 70 ? 21.773 2.648 -19.866 1.00 90.00 70 ASP A CA 1
ATOM 552 C C . ASP A 1 70 ? 20.428 3.075 -19.267 1.00 90.00 70 ASP A C 1
ATOM 554 O O . ASP A 1 70 ? 19.354 2.547 -19.576 1.00 90.00 70 ASP A O 1
ATOM 558 N N . ASP A 1 71 ? 20.496 4.075 -18.400 1.00 90.19 71 ASP A N 1
ATOM 559 C CA . ASP A 1 71 ? 19.352 4.523 -17.617 1.00 90.19 71 ASP A CA 1
ATOM 560 C C . ASP A 1 71 ? 18.178 4.963 -18.510 1.00 90.19 71 ASP A C 1
ATOM 562 O O . ASP A 1 71 ? 17.028 4.600 -18.266 1.00 90.19 71 ASP A O 1
ATOM 566 N N . SER A 1 72 ? 18.477 5.627 -19.634 1.00 90.25 72 SER A N 1
ATOM 567 C CA . SER A 1 72 ? 17.472 6.035 -20.621 1.00 90.25 72 SER A CA 1
ATOM 568 C C . SER A 1 72 ? 16.761 4.843 -21.270 1.00 90.25 72 SER A C 1
ATOM 570 O O . SER A 1 72 ? 15.547 4.883 -21.488 1.00 90.25 72 SER A O 1
ATOM 572 N N . THR A 1 73 ? 17.472 3.753 -21.577 1.00 91.19 73 THR A N 1
ATOM 573 C CA . THR A 1 73 ? 16.838 2.544 -22.125 1.00 91.19 73 THR A CA 1
ATOM 574 C C . THR A 1 73 ? 16.027 1.804 -21.072 1.00 91.19 73 THR A C 1
ATOM 576 O O . THR A 1 73 ? 14.939 1.330 -21.393 1.00 91.19 73 THR A O 1
ATOM 579 N N . ARG A 1 74 ? 16.475 1.776 -19.813 1.00 92.75 74 ARG A N 1
ATOM 580 C CA . ARG A 1 74 ? 15.704 1.194 -18.701 1.00 92.75 74 ARG A CA 1
ATOM 581 C C . ARG A 1 74 ? 14.407 1.961 -18.442 1.00 92.75 74 ARG A C 1
ATOM 583 O O . ARG A 1 74 ? 13.366 1.337 -18.257 1.00 92.75 74 ARG A O 1
ATOM 590 N N . VAL A 1 75 ? 14.440 3.295 -18.506 1.00 93.94 75 VAL A N 1
ATOM 591 C CA . VAL A 1 75 ? 13.231 4.136 -18.440 1.00 93.94 75 VAL A CA 1
ATOM 592 C C . VAL A 1 75 ? 12.301 3.829 -19.610 1.00 93.94 75 VAL A C 1
ATOM 594 O O . VAL A 1 75 ? 11.118 3.587 -19.398 1.00 93.94 75 VAL A O 1
ATOM 597 N N . ARG A 1 76 ? 12.815 3.761 -20.845 1.00 93.12 76 ARG A N 1
ATOM 598 C CA . ARG A 1 76 ? 11.988 3.404 -22.011 1.00 93.12 76 ARG A CA 1
ATOM 599 C C . ARG A 1 76 ? 11.355 2.023 -21.883 1.00 93.12 76 ARG A C 1
ATOM 601 O O . ARG A 1 76 ? 10.201 1.878 -22.262 1.00 93.12 76 ARG A O 1
ATOM 608 N N . LEU A 1 77 ? 12.083 1.043 -21.349 1.00 93.44 77 LEU A N 1
ATOM 609 C CA . LEU A 1 77 ? 11.565 -0.306 -21.118 1.00 93.44 77 LEU A CA 1
ATOM 610 C C . LEU A 1 77 ? 10.434 -0.267 -20.088 1.00 93.44 77 LEU A C 1
ATOM 612 O O . LEU A 1 77 ? 9.360 -0.789 -20.340 1.00 93.44 77 LEU A O 1
ATOM 616 N N . LEU A 1 78 ? 10.639 0.431 -18.970 1.00 95.06 78 LEU A N 1
ATOM 617 C CA . LEU A 1 78 ? 9.623 0.581 -17.930 1.00 95.06 78 LEU A CA 1
ATOM 618 C C . LEU A 1 78 ? 8.341 1.235 -18.456 1.00 95.06 78 LEU A C 1
ATOM 620 O O . LEU A 1 78 ? 7.244 0.760 -18.179 1.00 95.06 78 LEU A O 1
ATOM 624 N N . LEU A 1 79 ? 8.483 2.314 -19.228 1.00 93.81 79 LEU A N 1
ATOM 625 C CA . LEU A 1 79 ? 7.350 3.048 -19.788 1.00 93.81 79 LEU A CA 1
ATOM 626 C C . LEU A 1 79 ? 6.665 2.299 -20.937 1.00 93.81 79 LEU A C 1
ATOM 628 O O . LEU A 1 79 ? 5.475 2.507 -21.156 1.00 93.81 79 LEU A O 1
ATOM 632 N N . HIS A 1 80 ? 7.387 1.430 -21.654 1.00 94.56 80 HIS A N 1
ATOM 633 C CA . HIS A 1 80 ? 6.821 0.569 -22.696 1.00 94.56 80 HIS A CA 1
ATOM 634 C C . HIS A 1 80 ? 5.795 -0.422 -22.133 1.00 94.56 80 HIS A C 1
ATOM 636 O O . HIS A 1 80 ? 4.813 -0.745 -22.804 1.00 94.56 80 HIS A O 1
ATOM 642 N N . GLU A 1 81 ? 6.005 -0.861 -20.893 1.00 95.38 81 GLU A N 1
ATOM 643 C CA . GLU A 1 81 ? 5.137 -1.824 -20.219 1.00 95.38 81 GLU A CA 1
ATOM 644 C C . GLU A 1 81 ? 3.900 -1.194 -19.578 1.00 95.38 81 GLU A C 1
ATOM 646 O O . GLU A 1 81 ? 3.015 -1.916 -19.125 1.00 95.38 81 GLU A O 1
ATOM 651 N N . LEU A 1 82 ? 3.790 0.134 -19.550 1.00 95.56 82 LEU A N 1
ATOM 652 C CA . LEU A 1 82 ? 2.584 0.805 -19.076 1.00 95.56 82 LEU A CA 1
ATOM 653 C C . LEU A 1 82 ? 1.478 0.721 -20.134 1.00 95.56 82 LEU A C 1
ATOM 655 O O . LEU A 1 82 ? 1.718 0.859 -21.338 1.00 95.56 82 LEU A O 1
ATOM 659 N N . ASP A 1 83 ? 0.235 0.532 -19.695 1.00 94.94 83 ASP A N 1
ATOM 660 C CA . ASP A 1 83 ? -0.902 0.774 -20.573 1.00 94.94 83 ASP A CA 1
ATOM 661 C C . ASP A 1 83 ? -1.046 2.266 -20.934 1.00 94.94 83 ASP A C 1
ATOM 663 O O . ASP A 1 83 ? -0.358 3.152 -20.417 1.00 94.94 83 ASP A O 1
ATOM 667 N N . ALA A 1 84 ? -1.944 2.553 -21.877 1.00 94.19 84 ALA A N 1
ATOM 668 C CA . ALA A 1 84 ? -2.122 3.906 -22.390 1.00 94.19 84 ALA A CA 1
ATOM 669 C C . ALA A 1 84 ? -2.593 4.901 -21.312 1.00 94.19 84 ALA A C 1
ATOM 671 O O . ALA A 1 84 ? -2.233 6.077 -21.380 1.00 94.19 84 ALA A O 1
ATOM 672 N N . ALA A 1 85 ? -3.381 4.443 -20.334 1.00 93.31 85 ALA A N 1
ATOM 673 C CA . ALA A 1 85 ? -3.906 5.292 -19.271 1.00 93.31 85 ALA A CA 1
ATOM 674 C C . ALA A 1 85 ? -2.797 5.655 -18.276 1.00 93.31 85 ALA A C 1
ATOM 676 O O . ALA A 1 85 ? -2.536 6.839 -18.048 1.00 93.31 85 ALA A O 1
ATOM 677 N N . ALA A 1 86 ? -2.074 4.651 -17.775 1.00 94.25 86 ALA A N 1
ATOM 678 C CA . ALA A 1 86 ? -0.976 4.834 -16.835 1.00 94.25 86 ALA A CA 1
ATOM 679 C C . ALA A 1 86 ? 0.163 5.670 -17.439 1.00 94.25 86 ALA A C 1
ATOM 681 O O . ALA A 1 86 ? 0.699 6.571 -16.788 1.00 94.25 86 ALA A O 1
ATOM 682 N N . TYR A 1 87 ? 0.505 5.432 -18.710 1.00 95.25 87 TYR A N 1
ATOM 683 C CA . TYR A 1 87 ? 1.496 6.246 -19.412 1.00 95.25 87 TYR A CA 1
ATOM 684 C C . TYR A 1 87 ? 1.047 7.707 -19.564 1.00 95.25 87 TYR A C 1
ATOM 686 O O . TYR A 1 87 ? 1.855 8.619 -19.382 1.00 95.25 87 TYR A O 1
ATOM 694 N N . GLY A 1 88 ? -0.229 7.943 -19.890 1.00 93.75 88 GLY A N 1
ATOM 695 C CA . GLY A 1 88 ? -0.780 9.291 -20.033 1.00 93.75 88 GLY A CA 1
ATOM 696 C C . GLY A 1 88 ? -0.687 10.099 -18.737 1.00 93.75 88 GLY A C 1
ATOM 697 O O . GLY A 1 88 ? -0.211 11.235 -18.748 1.00 93.75 88 GLY A O 1
ATOM 698 N N . GLU A 1 89 ? -1.069 9.497 -17.612 1.00 93.62 89 GLU A N 1
ATOM 699 C CA . GLU A 1 89 ? -0.955 10.117 -16.288 1.00 93.62 89 GLU A CA 1
ATOM 700 C C . GLU A 1 89 ? 0.502 10.394 -15.896 1.00 93.62 89 GLU A C 1
ATOM 702 O O . GLU A 1 89 ? 0.829 11.518 -15.506 1.00 93.62 89 GLU A O 1
ATOM 707 N N . TYR A 1 90 ? 1.398 9.421 -16.085 1.00 94.44 90 TYR A N 1
ATOM 708 C CA . TYR A 1 90 ? 2.830 9.613 -15.849 1.00 94.44 90 TYR A CA 1
ATOM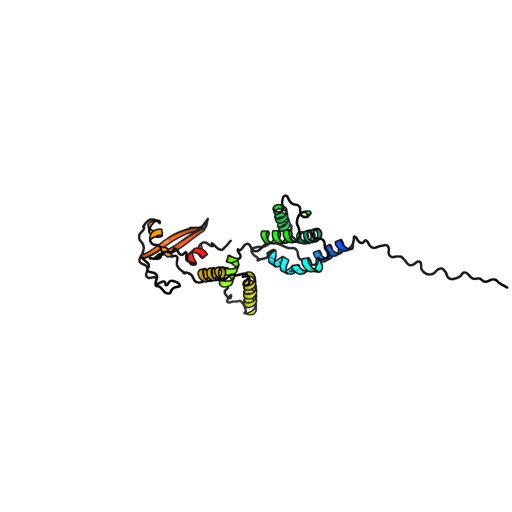 709 C C . TYR A 1 90 ? 3.399 10.757 -16.700 1.00 94.44 90 TYR A C 1
ATOM 711 O O . TYR A 1 90 ? 4.075 11.646 -16.180 1.00 94.44 90 TYR A O 1
ATOM 719 N N . SER A 1 91 ? 3.099 10.769 -18.003 1.00 93.50 91 SER A N 1
ATOM 720 C CA . SER A 1 91 ? 3.602 11.784 -18.932 1.00 93.50 91 SER A CA 1
ATOM 721 C C . SER A 1 91 ? 3.121 13.189 -18.573 1.00 93.50 91 SER A C 1
ATOM 723 O O . SER A 1 91 ? 3.865 14.144 -18.781 1.00 93.50 91 SER A O 1
ATOM 725 N N . ASN A 1 92 ? 1.902 13.326 -18.048 1.00 93.56 92 ASN A N 1
ATOM 726 C CA . ASN A 1 92 ? 1.381 14.607 -17.575 1.00 93.56 92 ASN A CA 1
ATOM 727 C C . ASN A 1 92 ? 2.070 15.055 -16.281 1.00 93.56 92 ASN A C 1
ATOM 729 O O . ASN A 1 92 ? 2.376 16.237 -16.130 1.00 93.56 92 ASN A O 1
ATOM 733 N N . TYR A 1 93 ? 2.343 14.121 -15.366 1.00 92.56 93 TYR A N 1
ATOM 734 C CA . TYR A 1 93 ? 2.958 14.420 -14.072 1.00 92.56 93 TYR A CA 1
ATOM 735 C C . TYR A 1 93 ? 4.398 14.930 -14.194 1.00 92.56 93 TYR A C 1
ATOM 737 O O . TYR A 1 93 ? 4.819 15.799 -13.434 1.00 92.56 93 TYR A O 1
ATOM 745 N N . ILE A 1 94 ? 5.166 14.410 -15.154 1.00 92.12 94 ILE A N 1
ATOM 746 C CA . ILE A 1 94 ? 6.582 14.774 -15.300 1.00 92.12 94 ILE A CA 1
ATOM 747 C C . ILE A 1 94 ? 6.809 16.142 -15.956 1.00 92.12 94 ILE A C 1
ATOM 749 O O . ILE A 1 94 ? 7.943 16.623 -15.973 1.00 92.12 94 ILE A O 1
ATOM 753 N N . LEU A 1 95 ? 5.767 16.787 -16.489 1.00 90.62 95 LEU A N 1
ATOM 754 C CA . LEU A 1 95 ? 5.892 18.092 -17.135 1.00 90.62 95 LEU A CA 1
ATOM 755 C C . LEU A 1 95 ? 6.486 19.139 -16.171 1.00 90.62 95 LEU A C 1
ATOM 757 O O . LEU A 1 95 ? 6.120 19.181 -14.996 1.00 90.62 95 LEU A O 1
ATOM 761 N N . PRO A 1 96 ? 7.394 20.017 -16.645 1.00 92.62 96 PRO A N 1
ATOM 762 C CA . PRO A 1 96 ? 7.834 20.208 -18.033 1.00 92.62 96 PRO A CA 1
ATOM 763 C C . PRO A 1 96 ? 9.013 19.313 -18.473 1.00 92.62 96 PRO A C 1
ATOM 765 O O . PRO A 1 96 ? 9.557 19.533 -19.555 1.00 92.62 96 PRO A O 1
ATOM 768 N N . LYS A 1 97 ? 9.451 18.345 -17.655 1.00 89.75 97 LYS A N 1
ATOM 769 C CA . LYS A 1 97 ? 10.555 17.433 -17.999 1.00 89.75 97 LYS A CA 1
ATOM 770 C C . LYS A 1 97 ? 10.131 16.431 -19.075 1.00 89.75 97 LYS A C 1
ATOM 772 O O . LYS A 1 97 ? 8.951 16.111 -19.221 1.00 89.75 97 LYS A O 1
ATOM 777 N N . THR A 1 98 ? 11.108 15.888 -19.797 1.00 85.38 98 THR A N 1
ATOM 778 C CA . THR A 1 98 ? 10.903 14.768 -20.724 1.00 85.38 98 THR A CA 1
ATOM 779 C C . THR A 1 98 ? 11.446 13.464 -20.141 1.00 85.38 98 THR A C 1
ATOM 781 O O . THR A 1 98 ? 12.259 13.466 -19.225 1.00 85.38 98 THR A O 1
ATOM 784 N N . GLN A 1 99 ? 11.052 12.322 -20.709 1.00 81.94 99 GLN A N 1
ATOM 785 C CA . GLN A 1 99 ? 11.520 10.990 -20.282 1.00 81.94 99 GLN A CA 1
ATOM 786 C C . GLN A 1 99 ? 13.041 10.805 -20.368 1.00 81.94 99 GLN A C 1
ATOM 788 O O . GLN A 1 99 ? 13.582 9.883 -19.771 1.00 81.94 99 GLN A O 1
ATOM 793 N N . ARG A 1 100 ? 13.733 11.651 -21.142 1.00 83.62 100 ARG A N 1
ATOM 794 C CA . ARG A 1 100 ? 15.198 11.640 -21.251 1.00 83.62 100 ARG A CA 1
ATOM 795 C C . ARG A 1 100 ? 15.879 12.363 -20.090 1.00 83.62 100 ARG A C 1
ATOM 797 O O . ARG A 1 100 ? 17.055 12.122 -19.855 1.00 83.62 100 ARG A O 1
ATOM 804 N N . ASP A 1 101 ? 15.142 13.219 -19.385 1.00 87.12 101 ASP A N 1
ATOM 805 C CA . ASP A 1 101 ? 15.635 14.043 -18.277 1.00 87.12 101 ASP A CA 1
ATOM 806 C C . ASP A 1 101 ? 15.399 13.382 -16.909 1.00 87.12 101 ASP A C 1
ATOM 808 O O . ASP A 1 101 ? 15.623 14.005 -15.871 1.00 87.12 101 ASP A O 1
ATOM 812 N N . ILE A 1 102 ? 14.878 12.153 -16.903 1.00 91.38 102 ILE A N 1
ATOM 813 C CA . ILE A 1 102 ? 14.457 11.423 -15.710 1.00 91.38 102 ILE A CA 1
ATOM 814 C C . ILE A 1 102 ? 15.296 10.163 -15.610 1.00 91.38 102 ILE A C 1
ATOM 816 O O . ILE A 1 102 ? 15.413 9.405 -16.574 1.00 91.38 102 ILE A O 1
ATOM 820 N N . THR A 1 103 ? 15.856 9.937 -14.431 1.00 94.62 103 THR A N 1
ATOM 821 C CA . THR A 1 103 ? 16.588 8.707 -14.145 1.00 94.62 103 THR A CA 1
ATOM 822 C C . THR A 1 103 ? 15.641 7.533 -13.902 1.00 94.62 103 THR A C 1
ATOM 824 O O . THR A 1 103 ? 14.481 7.712 -13.528 1.00 94.62 103 THR A O 1
ATOM 827 N N . PHE A 1 104 ? 16.122 6.299 -14.037 1.00 93.69 104 PHE A N 1
ATOM 828 C CA . PHE A 1 104 ? 15.316 5.108 -13.767 1.00 93.69 104 PHE A CA 1
ATOM 829 C C . PHE A 1 104 ? 14.764 5.101 -12.336 1.00 93.69 104 PHE A C 1
ATOM 831 O O . PHE A 1 104 ? 13.593 4.797 -12.119 1.00 93.69 104 PHE A O 1
ATOM 838 N N . VAL A 1 105 ? 15.581 5.503 -11.359 1.00 93.31 105 VAL A N 1
ATOM 839 C CA . VAL A 1 105 ? 15.169 5.588 -9.950 1.00 93.31 105 VAL A CA 1
ATOM 840 C C . VAL A 1 105 ? 14.062 6.628 -9.753 1.00 93.31 105 VAL A C 1
ATOM 842 O O . VAL A 1 105 ? 13.083 6.357 -9.056 1.00 93.31 105 VAL A O 1
ATOM 845 N N . GLU A 1 106 ? 14.172 7.797 -10.388 1.00 93.62 106 GLU A N 1
ATOM 846 C CA . GLU A 1 106 ? 13.124 8.823 -10.344 1.00 93.62 106 GLU A CA 1
ATOM 847 C C . GLU A 1 106 ? 11.839 8.363 -11.042 1.00 93.62 106 GLU A C 1
ATOM 849 O O . GLU A 1 106 ? 10.747 8.634 -10.541 1.00 93.62 106 GLU A O 1
ATOM 854 N N . ALA A 1 107 ? 11.945 7.642 -12.163 1.00 94.44 107 ALA A N 1
ATOM 855 C CA . ALA A 1 107 ? 10.794 7.100 -12.878 1.00 94.44 107 ALA A CA 1
ATOM 856 C C . ALA A 1 107 ? 10.040 6.070 -12.025 1.00 94.44 107 ALA A C 1
ATOM 858 O O . ALA A 1 107 ? 8.827 6.196 -11.854 1.00 94.44 107 ALA A O 1
ATOM 859 N N . VAL A 1 108 ? 10.754 5.114 -11.418 1.00 94.69 108 VAL A N 1
ATOM 860 C CA . VAL A 1 108 ? 10.168 4.136 -10.486 1.00 94.69 108 VAL A CA 1
ATOM 861 C C . VAL A 1 108 ? 9.528 4.846 -9.294 1.00 94.69 108 VAL A C 1
ATOM 863 O O . VAL A 1 108 ? 8.389 4.546 -8.957 1.00 94.69 108 VAL A O 1
ATOM 866 N N . SER A 1 109 ? 10.212 5.820 -8.685 1.00 92.69 109 SER A N 1
ATOM 867 C CA . SER A 1 109 ? 9.670 6.597 -7.560 1.00 92.69 109 SER A CA 1
ATOM 868 C C . SER A 1 109 ? 8.389 7.349 -7.939 1.00 92.69 109 SER A C 1
ATOM 870 O O . SER A 1 109 ? 7.400 7.324 -7.211 1.00 92.69 109 SER A O 1
ATOM 872 N N . THR A 1 110 ? 8.366 7.961 -9.122 1.00 92.94 110 THR A N 1
ATOM 873 C CA . THR A 1 110 ? 7.187 8.663 -9.642 1.00 92.94 110 THR A CA 1
ATOM 874 C C . THR A 1 110 ? 6.014 7.704 -9.836 1.00 92.94 110 THR A C 1
ATOM 876 O O . THR A 1 110 ? 4.909 7.995 -9.388 1.00 92.94 110 THR A O 1
ATOM 879 N N . LEU A 1 111 ? 6.248 6.536 -10.436 1.00 94.38 111 LEU A N 1
ATOM 880 C CA . LEU A 1 111 ? 5.212 5.521 -10.646 1.00 94.38 111 LEU A CA 1
ATOM 881 C C . LEU A 1 111 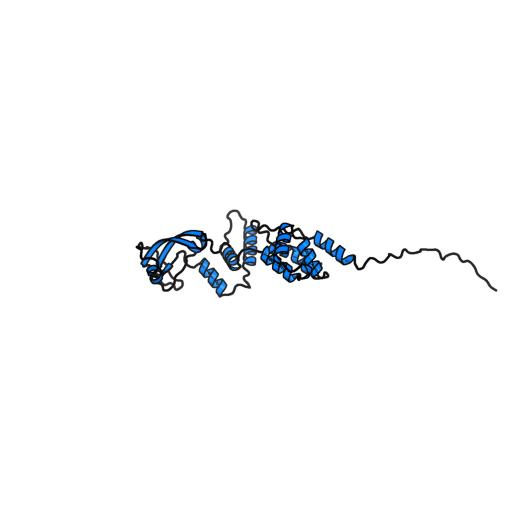? 4.721 4.902 -9.329 1.00 94.38 111 LEU A C 1
ATOM 883 O O . LEU A 1 111 ? 3.530 4.638 -9.192 1.00 94.38 111 LEU A O 1
ATOM 887 N N . MET A 1 112 ? 5.600 4.742 -8.335 1.00 91.31 112 MET A N 1
ATOM 888 C CA . MET A 1 112 ? 5.215 4.340 -6.977 1.00 91.31 112 MET A CA 1
ATOM 889 C C . MET A 1 112 ? 4.316 5.381 -6.304 1.00 91.31 112 MET A C 1
ATOM 891 O O . MET A 1 112 ? 3.416 5.007 -5.564 1.00 91.31 112 MET A O 1
ATOM 895 N N . ASN A 1 113 ? 4.518 6.673 -6.567 1.00 88.44 113 ASN A N 1
ATOM 896 C CA . ASN A 1 113 ? 3.663 7.724 -6.011 1.00 88.44 113 ASN A CA 1
ATOM 897 C C . ASN A 1 113 ? 2.314 7.834 -6.734 1.00 88.44 113 ASN A C 1
ATOM 899 O O . ASN A 1 113 ? 1.302 8.083 -6.090 1.00 88.44 113 ASN A O 1
ATOM 903 N N . LEU A 1 114 ? 2.293 7.659 -8.058 1.00 90.00 114 LEU A N 1
ATOM 904 C CA . LEU A 1 114 ? 1.070 7.775 -8.860 1.00 90.00 114 LEU A CA 1
ATOM 905 C C . LEU A 1 114 ? 0.156 6.553 -8.720 1.00 90.00 114 LEU A C 1
ATOM 907 O O . LEU A 1 114 ? -1.057 6.692 -8.594 1.00 90.00 114 LEU A O 1
ATOM 911 N N . PHE A 1 115 ? 0.748 5.359 -8.724 1.00 92.81 115 PHE A N 1
ATOM 912 C CA . PHE A 1 115 ? 0.034 4.084 -8.841 1.00 92.81 115 PHE A CA 1
ATOM 913 C C . PHE A 1 115 ? 0.359 3.110 -7.703 1.00 92.81 115 PHE A C 1
ATOM 915 O O . PHE A 1 115 ? 0.121 1.902 -7.810 1.00 92.81 115 PHE A O 1
ATOM 922 N N . GLY A 1 116 ? 0.985 3.602 -6.636 1.00 84.69 116 GLY A N 1
ATOM 923 C CA . GLY A 1 116 ? 1.206 2.830 -5.422 1.00 84.69 116 GLY A CA 1
ATOM 924 C C . GLY A 1 116 ? -0.053 2.722 -4.564 1.00 84.69 116 GLY A C 1
ATOM 925 O O . GLY A 1 116 ? -1.125 3.211 -4.931 1.00 84.69 116 GLY 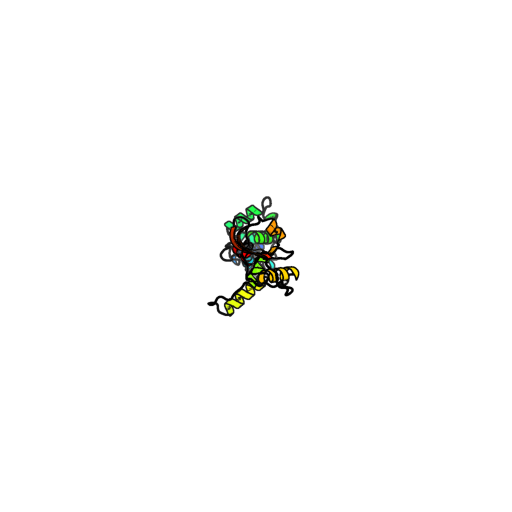A O 1
ATOM 926 N N . PRO A 1 117 ? 0.065 2.080 -3.394 1.00 76.44 117 PRO A N 1
ATOM 927 C CA . PRO A 1 117 ? -1.022 2.032 -2.430 1.00 76.44 117 PRO A CA 1
ATOM 928 C C . PRO A 1 117 ? -1.442 3.453 -2.030 1.00 76.44 117 PRO A C 1
ATOM 930 O O . PRO A 1 117 ? -0.624 4.221 -1.529 1.00 76.44 117 PRO A O 1
ATOM 933 N N . GLN A 1 118 ? -2.723 3.782 -2.205 1.00 70.75 118 GLN A N 1
ATOM 934 C CA . GLN A 1 118 ? -3.280 5.096 -1.838 1.00 70.75 118 GLN A CA 1
ATOM 935 C C . GLN A 1 118 ? -3.327 5.313 -0.314 1.00 70.75 118 GLN A C 1
ATOM 937 O O . GLN A 1 118 ? -3.373 6.438 0.172 1.00 70.75 118 GLN A O 1
ATOM 942 N N . GLN A 1 119 ? -3.249 4.222 0.452 1.00 71.31 119 GLN A N 1
ATOM 943 C CA . GLN A 1 119 ? -3.327 4.257 1.903 1.00 71.31 119 GLN A CA 1
ATOM 944 C C . GLN A 1 119 ? -2.021 4.715 2.543 1.00 71.31 119 GLN A C 1
ATOM 946 O O . GLN A 1 119 ? -0.937 4.211 2.231 1.00 71.31 119 GLN A O 1
ATOM 951 N N . SER A 1 120 ? -2.141 5.579 3.552 1.00 79.69 120 SER A N 1
ATOM 952 C CA . SER A 1 120 ? -1.013 5.948 4.405 1.00 79.69 120 SER A CA 1
ATOM 953 C C . SER A 1 120 ? -0.367 4.715 5.059 1.00 79.69 120 SER A C 1
ATOM 955 O O . SER A 1 120 ? -1.041 3.732 5.378 1.00 79.69 120 SER A O 1
ATOM 957 N N . LEU A 1 121 ? 0.941 4.778 5.342 1.00 82.19 121 LEU A N 1
ATOM 958 C CA . LEU A 1 121 ? 1.654 3.712 6.067 1.00 82.19 121 LEU A CA 1
ATOM 959 C C . LEU A 1 121 ? 0.987 3.385 7.413 1.00 82.19 121 LEU A C 1
ATOM 961 O O . LEU A 1 121 ? 0.995 2.246 7.873 1.00 82.19 121 LEU A O 1
ATOM 965 N N . PHE A 1 122 ? 0.395 4.396 8.041 1.00 79.00 122 PHE A N 1
ATOM 966 C CA . PHE A 1 122 ? -0.355 4.238 9.269 1.00 79.00 122 PHE A CA 1
ATOM 967 C C . PHE A 1 122 ? -1.650 3.438 9.069 1.00 79.00 122 PHE A C 1
ATOM 969 O O . PHE A 1 122 ? -1.894 2.491 9.815 1.00 79.00 122 PHE A O 1
ATOM 976 N N . SER A 1 123 ? -2.438 3.771 8.042 1.00 78.56 123 SER A N 1
ATOM 977 C CA . SER A 1 123 ? -3.663 3.045 7.682 1.00 78.56 123 SER A CA 1
ATOM 978 C C . SER A 1 123 ? -3.364 1.580 7.357 1.00 78.56 123 SER A C 1
ATOM 980 O O . SER A 1 123 ? -4.052 0.699 7.865 1.00 78.56 123 SER A O 1
ATOM 982 N N . GLN A 1 124 ? -2.288 1.310 6.609 1.00 83.75 124 GLN A N 1
ATOM 983 C CA . GLN A 1 124 ? -1.838 -0.055 6.302 1.00 83.75 124 GLN A CA 1
ATOM 984 C C . GLN A 1 124 ? -1.493 -0.842 7.576 1.00 83.75 124 GLN A C 1
ATOM 986 O O . GLN A 1 124 ? -1.927 -1.978 7.762 1.00 83.75 124 GLN A O 1
ATOM 991 N N . ARG A 1 125 ? -0.742 -0.227 8.499 1.00 87.94 125 ARG A N 1
ATOM 992 C CA . ARG A 1 125 ? -0.392 -0.851 9.785 1.00 87.94 125 ARG A CA 1
ATOM 993 C C . ARG A 1 125 ? -1.618 -1.130 10.646 1.00 87.94 125 ARG A C 1
ATOM 995 O O . ARG A 1 125 ? -1.706 -2.195 11.251 1.00 87.94 125 ARG A O 1
ATOM 1002 N N . TYR A 1 126 ? -2.561 -0.193 10.693 1.00 82.31 126 TYR A N 1
ATOM 1003 C CA . TYR A 1 126 ? -3.798 -0.362 11.448 1.00 82.31 126 TYR A CA 1
ATOM 1004 C C . TYR A 1 126 ? -4.690 -1.458 10.849 1.00 82.31 126 TYR A C 1
ATOM 1006 O O . TYR A 1 126 ? -5.195 -2.299 11.590 1.00 82.31 126 TYR A O 1
ATOM 1014 N N . ALA A 1 127 ? -4.819 -1.514 9.520 1.00 82.38 127 ALA A N 1
ATOM 1015 C CA . ALA A 1 127 ? -5.553 -2.569 8.820 1.00 82.38 127 ALA A CA 1
ATOM 1016 C C . ALA A 1 127 ? -4.992 -3.964 9.139 1.00 82.38 127 ALA A C 1
ATOM 1018 O O . ALA A 1 127 ? -5.754 -4.865 9.482 1.00 82.38 127 ALA A O 1
ATOM 1019 N N . CYS A 1 128 ? -3.663 -4.113 9.143 1.00 89.00 128 CYS A N 1
ATOM 1020 C CA . CYS A 1 128 ? -3.002 -5.359 9.529 1.00 89.00 128 CYS A CA 1
ATOM 1021 C C . CYS A 1 128 ? -3.351 -5.805 10.964 1.00 89.00 128 CYS A C 1
ATOM 1023 O O . CYS A 1 128 ? -3.519 -7.001 11.192 1.00 89.00 128 CYS A O 1
ATOM 1025 N N . MET A 1 129 ? -3.501 -4.886 11.928 1.00 84.31 129 MET A N 1
ATOM 1026 C CA . MET A 1 129 ? -3.925 -5.247 13.294 1.00 84.31 129 MET A CA 1
ATOM 1027 C C . MET A 1 129 ? -5.398 -5.656 13.382 1.00 84.31 129 MET A C 1
ATOM 1029 O O . MET A 1 129 ? -5.769 -6.439 14.252 1.00 84.31 129 MET A O 1
ATOM 1033 N N . LYS A 1 130 ? -6.241 -5.130 12.489 1.00 83.00 130 LYS A N 1
ATOM 1034 C CA . LYS A 1 130 ? -7.672 -5.457 12.414 1.00 83.00 130 LYS A CA 1
ATOM 1035 C C . LYS A 1 130 ? -7.969 -6.688 11.553 1.00 83.00 130 LYS A C 1
ATOM 1037 O O . LYS A 1 130 ? -9.139 -7.024 11.367 1.00 83.00 130 LYS A O 1
ATOM 1042 N N . LEU A 1 131 ? -6.942 -7.370 11.043 1.00 86.00 131 LEU A N 1
ATOM 1043 C CA . LEU A 1 131 ? -7.097 -8.573 10.236 1.00 86.00 131 LEU A CA 1
ATOM 1044 C C . LEU A 1 131 ? -7.811 -9.674 11.036 1.00 86.00 131 LEU A C 1
ATOM 1046 O O . LEU A 1 131 ? -7.348 -10.107 12.091 1.00 86.00 131 LEU A O 1
ATOM 1050 N N . THR A 1 132 ? -8.925 -10.167 10.500 1.00 86.06 132 THR A N 1
ATOM 1051 C CA . THR A 1 132 ? -9.685 -11.291 11.060 1.00 86.06 132 THR A CA 1
ATOM 1052 C C . THR A 1 132 ? -9.749 -12.422 10.043 1.00 86.06 132 THR A C 1
ATOM 1054 O O . THR A 1 132 ? -9.746 -12.186 8.837 1.00 86.06 132 THR A O 1
ATOM 1057 N N . LYS A 1 133 ? -9.760 -13.672 10.518 1.00 87.88 133 LYS A N 1
ATOM 1058 C CA . LYS A 1 133 ? -9.893 -14.833 9.634 1.00 87.88 133 LYS A CA 1
ATOM 1059 C C . LYS A 1 133 ? -11.328 -14.902 9.106 1.00 87.88 133 LYS A C 1
ATOM 1061 O O . LYS A 1 133 ? -12.259 -14.977 9.910 1.00 87.88 133 LYS A O 1
ATOM 1066 N N . ASN A 1 134 ? -11.507 -14.986 7.788 1.00 87.38 134 ASN A N 1
ATOM 1067 C CA . ASN A 1 134 ? -12.822 -15.290 7.229 1.00 87.38 134 ASN A CA 1
ATOM 1068 C C . ASN A 1 134 ? -13.246 -16.719 7.618 1.00 87.38 134 ASN A C 1
ATOM 1070 O O . ASN A 1 134 ? -12.415 -17.638 7.572 1.00 87.38 134 ASN A O 1
ATOM 1074 N N . PRO A 1 135 ? -14.516 -16.951 7.993 1.00 90.38 135 PRO A N 1
ATOM 1075 C CA . PRO A 1 135 ? -14.992 -18.282 8.372 1.00 90.38 135 PRO A CA 1
ATOM 1076 C C . PRO A 1 135 ? -14.741 -19.343 7.293 1.00 90.38 135 PRO A C 1
ATOM 1078 O O . PRO A 1 135 ? -14.361 -20.462 7.634 1.00 90.38 135 PRO A O 1
ATOM 1081 N N . ASP A 1 136 ? -14.862 -18.950 6.023 1.00 94.00 136 ASP A N 1
ATOM 1082 C CA . ASP A 1 136 ? -14.750 -19.831 4.857 1.00 94.00 136 ASP A CA 1
ATOM 1083 C C . ASP A 1 136 ? -13.300 -20.102 4.410 1.00 94.00 136 ASP A C 1
ATOM 1085 O O . ASP A 1 136 ? -13.055 -21.072 3.695 1.00 94.00 136 ASP A O 1
ATOM 1089 N N . ASP A 1 137 ? -12.329 -19.287 4.843 1.00 91.12 137 ASP A N 1
ATOM 1090 C CA . ASP A 1 137 ? -10.924 -19.447 4.443 1.00 91.12 137 ASP A CA 1
ATOM 1091 C C . ASP A 1 137 ? -10.290 -20.660 5.140 1.00 91.12 137 ASP A C 1
ATOM 1093 O O . ASP A 1 137 ? -10.457 -20.870 6.346 1.00 91.12 137 ASP A O 1
ATOM 1097 N N . ASP A 1 138 ? -9.484 -21.442 4.425 1.00 94.38 138 ASP A N 1
ATOM 1098 C CA . ASP A 1 138 ? -8.602 -22.411 5.075 1.00 94.38 138 ASP A CA 1
ATOM 1099 C C . ASP A 1 138 ? -7.415 -21.710 5.770 1.00 94.38 138 ASP A C 1
ATOM 1101 O O . ASP A 1 138 ? -7.147 -20.516 5.600 1.00 94.38 138 ASP A O 1
ATOM 1105 N N . TYR A 1 139 ? -6.683 -22.452 6.602 1.00 90.88 139 TYR A N 1
ATOM 1106 C CA . TYR A 1 139 ? -5.543 -21.889 7.328 1.00 90.88 139 TYR A CA 1
ATOM 1107 C C . TYR A 1 139 ? -4.384 -21.474 6.419 1.00 90.88 139 TYR A C 1
ATOM 1109 O O . TYR A 1 139 ? -3.618 -20.591 6.799 1.00 90.88 139 TYR A O 1
ATOM 1117 N N . VAL A 1 140 ? -4.239 -22.088 5.243 1.00 93.94 140 VAL A N 1
ATOM 1118 C CA . VAL A 1 140 ? -3.152 -21.770 4.307 1.00 93.94 140 VAL A CA 1
ATOM 1119 C C . VAL A 1 140 ? -3.407 -20.408 3.667 1.00 93.94 140 VAL A C 1
ATOM 1121 O O . VAL A 1 140 ? -2.517 -19.559 3.638 1.00 93.94 140 VAL A O 1
ATOM 1124 N N . THR A 1 141 ? -4.643 -20.174 3.237 1.00 91.38 141 THR A N 1
ATOM 1125 C CA . THR A 1 141 ? -5.133 -18.912 2.681 1.00 91.38 141 THR A CA 1
ATOM 1126 C C . THR A 1 141 ? -5.019 -17.799 3.714 1.00 91.38 141 THR A C 1
ATOM 1128 O O . THR A 1 141 ? -4.411 -16.763 3.440 1.00 91.38 141 THR A O 1
ATOM 1131 N N . TYR A 1 142 ? -5.495 -18.048 4.937 1.00 89.81 142 TYR A N 1
ATOM 1132 C CA . TYR A 1 142 ? -5.371 -17.092 6.036 1.00 89.81 142 TYR A CA 1
ATOM 1133 C C . TYR A 1 142 ? -3.906 -16.778 6.379 1.00 89.81 142 TYR A C 1
ATOM 1135 O O . TYR A 1 142 ? -3.538 -15.614 6.509 1.00 89.81 142 TYR A O 1
ATOM 1143 N N . ALA A 1 143 ? -3.031 -17.786 6.465 1.00 90.44 143 ALA A N 1
ATOM 1144 C CA . ALA A 1 143 ? -1.604 -17.564 6.707 1.00 90.44 143 ALA A CA 1
ATOM 1145 C C . ALA A 1 143 ? -0.947 -16.745 5.580 1.00 90.44 143 ALA A C 1
ATOM 1147 O O . ALA A 1 143 ? -0.102 -15.889 5.846 1.00 90.44 143 ALA A O 1
ATOM 1148 N N . GLY A 1 144 ? -1.356 -16.968 4.326 1.00 89.69 144 GLY A N 1
ATOM 1149 C CA . GLY A 1 144 ? -0.940 -16.159 3.181 1.00 89.69 144 GLY A CA 1
ATOM 1150 C C . GLY A 1 144 ? -1.330 -14.686 3.329 1.00 89.69 144 GLY A C 1
ATOM 1151 O O . GLY A 1 144 ? -0.485 -13.809 3.141 1.00 89.69 144 GLY A O 1
ATOM 1152 N N . GLN A 1 145 ? -2.574 -14.414 3.736 1.00 87.06 145 GLN A N 1
ATOM 1153 C CA . GLN A 1 145 ? -3.057 -13.058 4.021 1.00 87.06 145 GLN A CA 1
ATOM 1154 C C . GLN A 1 145 ? -2.275 -12.410 5.171 1.00 87.06 145 GLN A C 1
ATOM 1156 O O . GLN A 1 145 ? -1.778 -11.298 5.010 1.00 87.06 145 GLN A O 1
ATOM 1161 N N . VAL A 1 146 ? -2.083 -13.118 6.292 1.00 88.94 146 VAL A N 1
ATOM 1162 C CA . VAL A 1 146 ? -1.295 -12.632 7.441 1.00 88.94 146 VAL A CA 1
ATOM 1163 C C . VAL A 1 146 ? 0.118 -12.244 7.005 1.00 88.94 146 VAL A C 1
ATOM 1165 O O . VAL A 1 146 ? 0.584 -11.154 7.321 1.00 88.94 146 VAL A O 1
ATOM 1168 N N . ASN A 1 147 ? 0.790 -13.089 6.221 1.00 91.31 147 ASN A N 1
ATOM 1169 C CA . ASN A 1 147 ? 2.132 -12.790 5.718 1.00 91.31 147 ASN A CA 1
ATOM 1170 C C . ASN A 1 147 ? 2.155 -11.556 4.801 1.00 91.31 147 ASN A C 1
ATOM 1172 O O . ASN A 1 147 ? 3.095 -10.757 4.866 1.00 91.31 147 ASN A O 1
ATOM 1176 N N . CYS A 1 148 ? 1.133 -11.388 3.956 1.00 85.25 148 CYS A N 1
ATOM 1177 C CA . CYS A 1 148 ? 0.987 -10.215 3.098 1.00 85.25 148 CYS A CA 1
ATOM 1178 C C . CYS A 1 148 ? 0.823 -8.934 3.931 1.00 85.25 148 CYS A C 1
ATOM 1180 O O . CYS A 1 148 ? 1.585 -7.979 3.755 1.00 85.25 148 CYS A O 1
ATOM 1182 N N . GLU A 1 149 ? -0.098 -8.943 4.895 1.00 87.00 149 GLU A N 1
ATOM 1183 C CA . GLU A 1 149 ? -0.379 -7.804 5.771 1.00 87.00 149 GLU A CA 1
ATOM 1184 C C . GLU A 1 149 ? 0.813 -7.461 6.675 1.00 87.00 149 GLU A C 1
ATOM 1186 O O . GLU A 1 149 ? 1.208 -6.299 6.769 1.00 87.00 149 GLU A O 1
ATOM 1191 N N . CYS A 1 150 ? 1.500 -8.455 7.247 1.00 88.56 150 CYS A N 1
ATOM 1192 C CA . CYS A 1 150 ? 2.718 -8.224 8.029 1.00 88.56 150 CYS A CA 1
ATOM 1193 C C . CYS A 1 150 ? 3.850 -7.604 7.193 1.00 88.56 150 CYS A C 1
ATOM 1195 O O . CYS A 1 150 ? 4.641 -6.808 7.708 1.00 88.56 150 CYS A O 1
ATOM 1197 N N . LYS A 1 151 ? 3.934 -7.923 5.895 1.00 87.50 151 LYS A N 1
ATOM 1198 C CA . LYS A 1 151 ? 4.886 -7.269 4.988 1.00 87.50 151 LYS A CA 1
ATOM 1199 C C . LYS A 1 151 ? 4.498 -5.809 4.734 1.00 87.50 151 LYS A C 1
ATOM 1201 O O . LYS A 1 151 ? 5.374 -4.944 4.803 1.00 87.50 151 LYS A O 1
ATOM 1206 N N . LYS A 1 152 ? 3.208 -5.528 4.500 1.00 85.12 152 LYS A N 1
ATOM 1207 C CA . LYS A 1 152 ? 2.664 -4.161 4.356 1.00 85.12 152 LYS A CA 1
ATOM 1208 C C . LYS A 1 152 ? 2.860 -3.329 5.636 1.00 85.12 152 LYS A C 1
ATOM 1210 O O . LYS A 1 152 ? 3.177 -2.146 5.552 1.00 85.12 152 LYS A O 1
ATOM 1215 N N . PHE A 1 153 ? 2.807 -3.955 6.815 1.00 90.12 153 PHE A N 1
ATOM 1216 C CA . PHE A 1 153 ? 3.036 -3.304 8.113 1.00 90.12 153 PHE A CA 1
ATOM 1217 C C . PHE A 1 153 ? 4.438 -2.672 8.240 1.00 90.12 153 PHE A C 1
ATOM 1219 O O . PHE A 1 153 ? 4.613 -1.674 8.947 1.00 90.12 153 PHE A O 1
ATOM 1226 N N . LYS A 1 154 ? 5.453 -3.228 7.555 1.00 88.69 154 LYS A N 1
ATOM 1227 C CA . LYS A 1 154 ? 6.862 -2.787 7.636 1.00 88.69 154 LYS A CA 1
ATOM 1228 C C . LYS A 1 154 ? 7.338 -2.693 9.092 1.00 88.69 154 LYS A C 1
ATOM 1230 O O . LYS A 1 154 ? 7.761 -1.632 9.554 1.00 88.69 154 LYS A O 1
ATOM 1235 N N . LEU A 1 155 ? 7.248 -3.813 9.817 1.00 88.62 155 LEU A N 1
ATOM 1236 C CA . LEU A 1 155 ? 7.508 -3.888 11.264 1.00 88.62 155 LEU A CA 1
ATOM 1237 C C . LEU A 1 155 ? 8.902 -3.381 11.651 1.00 88.62 155 LEU A C 1
ATOM 1239 O O . LEU A 1 155 ? 9.034 -2.663 12.633 1.00 88.62 155 LEU A O 1
ATOM 1243 N N . SER A 1 156 ? 9.923 -3.670 10.842 1.00 90.12 156 SER A N 1
ATOM 1244 C CA . SER A 1 156 ? 11.294 -3.186 11.061 1.00 90.12 156 SER A CA 1
ATOM 1245 C C . SER A 1 156 ? 11.444 -1.661 10.991 1.00 90.12 156 SER A C 1
ATOM 1247 O O . SER A 1 156 ? 12.439 -1.128 11.468 1.00 90.12 156 SER A O 1
ATOM 1249 N N . GLN A 1 157 ? 10.472 -0.961 10.400 1.00 90.94 157 GLN A N 1
ATOM 1250 C CA . GLN A 1 157 ? 10.422 0.499 10.278 1.00 90.94 157 GLN A CA 1
ATOM 1251 C C . GLN A 1 157 ? 9.402 1.122 11.246 1.00 90.94 157 GLN A C 1
ATOM 1253 O O . GLN A 1 157 ? 9.067 2.298 11.111 1.00 90.94 157 GLN A O 1
ATOM 1258 N N . CYS A 1 158 ? 8.811 0.333 12.149 1.00 89.81 158 CYS A N 1
ATOM 1259 C CA . CYS A 1 158 ? 7.845 0.808 13.132 1.00 89.81 158 CYS A CA 1
ATOM 1260 C C . CYS A 1 158 ? 8.586 1.146 14.425 1.00 89.81 158 CYS A C 1
ATOM 1262 O O . CYS A 1 158 ? 9.092 0.252 15.103 1.00 89.81 158 CYS A O 1
ATOM 1264 N N . ASP A 1 159 ? 8.685 2.435 14.743 1.00 86.94 159 ASP A N 1
ATOM 1265 C CA . ASP A 1 159 ? 9.288 2.859 16.004 1.00 86.94 159 ASP A CA 1
ATOM 1266 C C . ASP A 1 159 ? 8.345 2.629 17.201 1.00 86.94 159 ASP A C 1
ATOM 1268 O O . ASP A 1 159 ? 7.149 2.358 17.056 1.00 86.94 159 ASP A O 1
ATOM 1272 N N . GLU A 1 160 ? 8.894 2.737 18.411 1.00 78.31 160 GLU A N 1
ATOM 1273 C CA . GLU A 1 160 ? 8.153 2.491 19.650 1.00 78.31 160 GLU A CA 1
ATOM 1274 C C . GLU A 1 160 ? 6.938 3.420 19.810 1.00 78.31 160 GLU A C 1
ATOM 1276 O O . GLU A 1 160 ? 5.893 2.989 20.296 1.00 78.31 160 GLU A O 1
ATOM 1281 N N . ASN A 1 161 ? 7.038 4.684 19.387 1.00 76.38 161 ASN A N 1
ATOM 1282 C CA . ASN A 1 161 ? 5.936 5.638 19.495 1.00 76.38 161 ASN A CA 1
ATOM 1283 C C . ASN A 1 161 ? 4.845 5.334 18.469 1.00 76.38 161 ASN A C 1
ATOM 1285 O O . ASN A 1 161 ? 3.668 5.364 18.812 1.00 76.38 161 ASN A O 1
ATOM 1289 N N . GLN A 1 162 ? 5.216 4.984 17.239 1.00 79.12 162 GLN A N 1
ATOM 1290 C CA . GLN A 1 162 ? 4.286 4.545 16.201 1.00 79.12 162 GLN A CA 1
ATOM 1291 C C . GLN A 1 162 ? 3.540 3.279 16.628 1.00 79.12 162 GLN A C 1
ATOM 1293 O O . GLN A 1 162 ? 2.317 3.219 16.496 1.00 79.12 162 GLN A O 1
ATOM 1298 N N . PHE A 1 163 ? 4.246 2.302 17.202 1.00 83.62 163 PHE A N 1
ATOM 1299 C CA . PHE A 1 163 ? 3.625 1.095 17.737 1.00 83.62 163 PHE A CA 1
ATOM 1300 C C . PHE A 1 163 ? 2.700 1.409 18.918 1.00 83.62 163 PHE A C 1
ATOM 1302 O O . PHE A 1 163 ? 1.558 0.958 18.933 1.00 83.62 163 PHE A O 1
ATOM 1309 N N . LYS A 1 164 ? 3.130 2.253 19.868 1.00 74.12 164 LYS A N 1
ATOM 1310 C CA . LYS A 1 164 ? 2.264 2.735 20.957 1.00 74.12 164 LYS A CA 1
ATOM 1311 C C . LYS A 1 164 ? 1.014 3.425 20.423 1.00 74.12 164 LYS A C 1
ATOM 1313 O O . LYS A 1 164 ? -0.059 3.142 20.929 1.00 74.12 164 LYS A O 1
ATOM 1318 N N . CYS A 1 165 ? 1.121 4.287 19.412 1.00 73.56 165 CYS A N 1
ATOM 1319 C CA . CYS A 1 165 ? -0.031 4.943 18.789 1.00 73.56 165 CYS A CA 1
ATOM 1320 C C . CYS A 1 165 ? -1.013 3.930 18.192 1.00 73.56 165 CYS A C 1
ATOM 1322 O O . CYS A 1 165 ? -2.217 4.080 18.372 1.00 73.56 165 CYS A O 1
ATOM 1324 N N . LEU A 1 166 ? -0.509 2.892 17.521 1.00 78.56 166 LEU A N 1
ATOM 1325 C CA . LEU A 1 166 ? -1.338 1.810 16.993 1.00 78.56 166 LEU A CA 1
ATOM 1326 C C . LEU A 1 166 ? -2.051 1.063 18.121 1.00 78.56 166 LEU A C 1
ATOM 1328 O O . LEU A 1 166 ? -3.270 0.951 18.080 1.00 78.56 166 LEU A O 1
ATOM 1332 N N . ILE A 1 167 ? -1.329 0.645 19.164 1.00 80.31 167 ILE A N 1
ATOM 1333 C CA . ILE A 1 167 ? -1.929 -0.003 20.337 1.00 80.31 167 ILE A CA 1
ATOM 1334 C C . ILE A 1 167 ? -2.943 0.922 21.004 1.00 80.31 167 ILE A C 1
ATOM 1336 O O . ILE A 1 167 ? -4.042 0.483 21.308 1.00 80.31 167 ILE A O 1
ATOM 1340 N N . PHE A 1 168 ? -2.637 2.206 21.188 1.00 68.62 168 PHE A N 1
ATOM 1341 C CA . PHE A 1 168 ? -3.597 3.169 21.714 1.00 68.62 168 PHE A CA 1
ATOM 1342 C C . PHE A 1 168 ? -4.809 3.307 20.802 1.00 68.62 168 PHE A C 1
ATOM 1344 O O . PHE A 1 168 ? -5.886 3.473 21.314 1.00 68.62 168 PHE A O 1
ATOM 1351 N N . LEU A 1 169 ? -4.737 3.202 19.486 1.00 68.25 169 LEU A N 1
ATOM 1352 C CA . LEU A 1 169 ? -5.964 3.271 18.676 1.00 68.25 169 LEU A CA 1
ATOM 1353 C C . LEU A 1 169 ? -6.711 1.948 18.578 1.00 68.25 169 LEU A C 1
ATOM 1355 O O . LEU A 1 169 ? -7.912 1.933 18.323 1.00 68.25 169 LEU A O 1
ATOM 1359 N N . ASP A 1 170 ? -6.005 0.839 18.753 1.00 69.06 170 ASP A N 1
ATOM 1360 C CA . ASP A 1 170 ? -6.607 -0.482 18.837 1.00 69.06 170 ASP A CA 1
ATOM 1361 C C . ASP A 1 170 ? -7.322 -0.693 20.177 1.00 69.06 170 ASP A C 1
ATOM 1363 O O . ASP A 1 170 ? -8.381 -1.314 20.214 1.00 69.06 170 ASP A O 1
ATOM 1367 N N . THR A 1 171 ? -6.755 -0.132 21.253 1.00 64.62 171 THR A N 1
ATOM 1368 C CA . THR A 1 171 ? -7.156 -0.363 22.651 1.00 64.62 171 THR A CA 1
ATOM 1369 C C . THR A 1 171 ? -7.736 0.860 23.364 1.00 64.62 171 THR A C 1
ATOM 1371 O O . THR A 1 171 ? -8.400 0.696 24.389 1.00 64.62 171 THR A O 1
ATOM 1374 N N . ALA A 1 172 ? -7.495 2.093 22.899 1.00 61.75 172 ALA A N 1
ATOM 1375 C CA . ALA A 1 172 ? -8.028 3.283 23.558 1.00 61.75 172 ALA A CA 1
ATOM 1376 C C . ALA A 1 172 ? -9.485 3.485 23.173 1.00 61.75 172 ALA A C 1
ATOM 1378 O O . ALA A 1 172 ? -9.842 3.748 22.028 1.00 61.75 172 ALA A O 1
ATOM 1379 N N . ALA A 1 173 ? -10.268 3.409 24.241 1.00 57.34 173 ALA A N 1
ATOM 1380 C CA . ALA A 1 173 ? -11.620 3.871 24.427 1.00 57.34 173 ALA A CA 1
ATOM 1381 C C . ALA A 1 173 ? -12.572 3.584 23.256 1.00 57.34 173 ALA A C 1
ATOM 1383 O O . ALA A 1 173 ? -12.693 4.350 22.299 1.00 57.34 173 ALA A O 1
ATOM 1384 N N . ASP A 1 174 ? -13.424 2.584 23.482 1.00 64.19 174 ASP A N 1
ATOM 1385 C CA . ASP A 1 174 ? -14.725 2.404 22.821 1.00 64.19 174 ASP A CA 1
ATOM 1386 C C . ASP A 1 174 ? -15.631 3.651 22.910 1.00 64.19 174 ASP A C 1
ATOM 1388 O O . ASP A 1 174 ? -16.734 3.671 22.374 1.00 64.19 174 ASP A O 1
ATOM 1392 N N . ILE A 1 175 ? -15.194 4.692 23.626 1.00 74.12 175 ILE A N 1
ATOM 1393 C CA . ILE A 1 175 ? -15.981 5.847 24.019 1.00 74.12 175 ILE A CA 1
ATOM 1394 C C . ILE A 1 175 ? -15.231 7.153 23.770 1.00 74.12 175 ILE A C 1
ATOM 1396 O O . ILE A 1 175 ? -14.049 7.301 24.073 1.00 74.12 175 ILE A O 1
ATOM 1400 N N . THR A 1 176 ? -15.955 8.146 23.270 1.00 84.19 176 THR A N 1
ATOM 1401 C CA . THR A 1 176 ? -15.457 9.518 23.166 1.00 84.19 176 THR A CA 1
ATOM 1402 C C . THR A 1 176 ? -15.631 10.218 24.509 1.00 84.19 176 THR A C 1
ATOM 1404 O O . THR A 1 176 ? -16.739 10.266 25.043 1.00 84.19 176 THR A O 1
ATOM 1407 N N . ILE A 1 177 ? -14.555 10.779 25.060 1.00 85.12 177 ILE A N 1
ATOM 1408 C CA . ILE A 1 177 ? -14.570 11.524 26.322 1.00 85.12 177 ILE A CA 1
ATOM 1409 C C . ILE A 1 177 ? -14.187 12.972 26.047 1.00 85.12 177 ILE A C 1
ATOM 1411 O O . ILE A 1 177 ? -13.124 13.243 25.497 1.00 85.12 177 ILE A O 1
ATOM 1415 N N . ILE A 1 178 ? -15.012 13.910 26.494 1.00 87.19 178 ILE A N 1
ATOM 1416 C CA . ILE A 1 178 ? -14.645 15.325 26.544 1.00 87.19 178 ILE A CA 1
ATOM 1417 C C . ILE A 1 178 ? -14.546 15.783 27.996 1.00 87.19 178 ILE A C 1
ATOM 1419 O O . ILE A 1 178 ? -15.251 15.284 28.874 1.00 87.19 178 ILE A O 1
ATOM 1423 N N . ASN A 1 179 ? -13.665 16.735 28.266 1.00 86.38 179 ASN A N 1
ATOM 1424 C CA . ASN A 1 179 ? -13.552 17.338 29.580 1.00 86.38 179 ASN A CA 1
ATOM 1425 C C . ASN A 1 179 ? -14.658 18.384 29.817 1.00 86.38 179 ASN A C 1
ATOM 1427 O O . ASN A 1 179 ? -15.309 18.885 28.895 1.00 86.38 179 ASN A O 1
ATOM 1431 N N . GLU A 1 180 ? -14.865 18.730 31.087 1.00 85.69 180 GLU A N 1
ATOM 1432 C CA . GLU A 1 180 ? -15.886 19.696 31.511 1.00 85.69 180 GLU A CA 1
ATOM 1433 C C . GLU A 1 180 ? -15.664 21.105 30.933 1.00 85.69 180 GLU A C 1
ATOM 1435 O O . GLU A 1 180 ? -16.627 21.823 30.653 1.00 85.69 180 GLU A O 1
ATOM 1440 N N . ALA A 1 181 ? -14.408 21.503 30.709 1.00 84.31 181 ALA A N 1
ATOM 1441 C CA . ALA A 1 181 ? -14.077 22.810 30.147 1.00 84.31 181 ALA A CA 1
ATOM 1442 C C . ALA A 1 181 ? -14.510 22.916 28.676 1.00 84.31 181 ALA A C 1
ATOM 1444 O O . ALA A 1 181 ? -15.185 23.869 28.292 1.00 84.31 181 ALA A O 1
ATOM 1445 N N . THR A 1 182 ? -14.193 21.907 27.865 1.00 84.88 182 THR A N 1
ATOM 1446 C CA . THR A 1 182 ? -14.632 21.786 26.474 1.00 84.88 182 THR A CA 1
ATOM 1447 C C . THR A 1 182 ? -16.150 21.684 26.399 1.00 84.88 182 THR A C 1
ATOM 1449 O O . THR A 1 182 ? -16.764 22.401 25.612 1.00 84.88 182 THR A O 1
ATOM 1452 N N . TRP A 1 183 ? -16.781 20.904 27.280 1.00 85.12 183 TRP A N 1
ATOM 1453 C CA . TRP A 1 183 ? -18.240 20.866 27.368 1.00 85.12 183 TRP A CA 1
ATOM 1454 C C . TRP A 1 183 ? -18.855 22.235 27.687 1.00 85.12 183 TRP A C 1
ATOM 1456 O O . TRP A 1 183 ? -19.840 22.639 27.070 1.00 85.12 183 TRP A O 1
ATOM 1466 N N . SER A 1 184 ? -18.242 22.985 28.603 1.00 83.38 184 SER A N 1
ATOM 1467 C CA . SER A 1 184 ? -18.696 24.330 28.968 1.00 83.38 184 SER A CA 1
ATOM 1468 C C . SER A 1 184 ? -18.662 25.311 27.792 1.00 83.38 184 SER A C 1
ATOM 1470 O O . SER A 1 184 ? -19.456 26.252 27.779 1.00 83.38 184 SER A O 1
ATOM 1472 N N . LEU A 1 185 ? -17.788 25.081 26.805 1.00 83.88 185 LEU A N 1
ATOM 1473 C CA . LEU A 1 185 ? -17.696 25.858 25.565 1.00 83.88 185 LEU A CA 1
ATOM 1474 C C . LEU A 1 185 ? -18.697 25.391 24.493 1.00 83.88 185 LEU A C 1
ATOM 1476 O O . LEU A 1 185 ? -19.210 26.214 23.742 1.00 83.88 185 LEU A O 1
ATOM 1480 N N . MET A 1 186 ? -19.021 24.094 24.438 1.00 73.75 186 MET A N 1
ATOM 1481 C CA . MET A 1 186 ? -19.848 23.458 23.394 1.00 73.75 186 MET A CA 1
ATOM 1482 C C . MET A 1 186 ? -21.365 23.676 23.541 1.00 73.75 186 MET A C 1
ATOM 1484 O O . MET A 1 186 ? -22.155 22.883 23.035 1.00 73.75 186 MET A O 1
ATOM 1488 N N . SER A 1 187 ? -21.784 24.772 24.179 1.00 62.66 187 SER A N 1
ATOM 1489 C CA . SER A 1 187 ? -23.171 25.103 24.542 1.00 62.66 187 SER A CA 1
ATOM 1490 C C . SER A 1 187 ? -23.790 24.109 25.544 1.00 62.66 187 SER A C 1
ATOM 1492 O O . SER A 1 187 ? -24.095 22.958 25.241 1.00 62.66 187 SER A O 1
ATOM 1494 N N . LYS A 1 188 ? -23.944 24.584 26.788 1.00 66.25 188 LYS A N 1
ATOM 1495 C CA . LYS A 1 188 ? -24.400 23.866 27.993 1.00 66.25 188 LYS A CA 1
ATOM 1496 C C . LYS A 1 188 ? -25.824 23.305 27.884 1.00 66.25 188 LYS A C 1
ATOM 1498 O O . LYS A 1 188 ? -26.750 23.784 28.536 1.00 66.25 188 LYS A O 1
ATOM 1503 N N . HIS A 1 189 ? -26.021 22.284 27.073 1.00 71.50 189 HIS A N 1
ATOM 1504 C CA . HIS A 1 189 ? -27.264 21.528 27.092 1.00 71.50 189 HIS A CA 1
ATOM 1505 C C . HIS A 1 189 ? -27.306 20.570 28.293 1.00 71.50 189 HIS A C 1
ATOM 1507 O O . HIS A 1 189 ? -26.341 20.443 29.044 1.00 71.50 189 HIS A O 1
ATOM 1513 N N . GLN A 1 190 ? -28.437 19.906 28.521 1.00 79.38 190 GLN A N 1
ATOM 1514 C CA . GLN A 1 190 ? -28.555 18.968 29.634 1.00 79.38 190 GLN A CA 1
ATOM 1515 C C . GLN A 1 190 ? -27.848 17.649 29.295 1.00 79.38 190 GLN A C 1
ATOM 1517 O O . GLN A 1 190 ? -28.094 17.064 28.238 1.00 79.38 190 GLN A O 1
ATOM 1522 N N . LEU A 1 191 ? -26.955 17.200 30.180 1.00 84.00 191 LEU A N 1
ATOM 1523 C CA . LEU A 1 191 ? -26.361 15.866 30.106 1.00 84.00 191 LEU A CA 1
ATOM 1524 C C . LEU A 1 191 ? -27.343 14.837 30.662 1.00 84.00 191 LEU A C 1
ATOM 1526 O O . LEU A 1 191 ? -28.036 15.100 31.647 1.00 84.00 191 LEU A O 1
ATOM 1530 N N . LEU A 1 192 ? -27.371 13.657 30.049 1.00 85.56 192 LEU A N 1
ATOM 1531 C CA . LEU A 1 192 ? -28.069 12.505 30.604 1.00 85.56 192 LEU A CA 1
ATOM 1532 C C . LEU A 1 192 ? -27.156 11.800 31.616 1.00 85.56 192 LEU A C 1
ATOM 1534 O O . LEU A 1 192 ? -25.936 11.769 31.417 1.00 85.56 192 LEU A O 1
ATOM 1538 N N . PRO A 1 193 ? -27.707 11.219 32.694 1.00 84.75 193 PRO A N 1
ATOM 1539 C CA . PRO A 1 193 ? -26.918 10.400 33.601 1.00 84.75 193 PRO A CA 1
ATOM 1540 C C . PRO A 1 193 ? -26.315 9.220 32.833 1.00 84.75 193 PRO A C 1
ATOM 1542 O O . PRO A 1 193 ? -26.979 8.598 32.006 1.00 84.75 193 PRO A O 1
ATOM 1545 N N . SER A 1 194 ? -25.048 8.921 33.110 1.00 81.94 194 SER A N 1
ATOM 1546 C CA . SER A 1 194 ? -24.362 7.767 32.537 1.00 81.94 194 SER A CA 1
ATOM 1547 C C . SER A 1 194 ? -24.142 6.709 33.609 1.00 81.94 194 SER A C 1
ATOM 1549 O O . SER A 1 194 ? -23.682 7.025 34.706 1.00 81.94 194 SER A O 1
ATOM 1551 N N . SER A 1 195 ? -24.452 5.453 33.291 1.00 80.62 195 SER A N 1
ATOM 1552 C CA . SER A 1 195 ? -24.108 4.288 34.115 1.00 80.62 195 SER A CA 1
ATOM 1553 C C . SER A 1 195 ? -22.793 3.632 33.684 1.00 80.62 195 SER A C 1
ATOM 1555 O O . SER A 1 195 ? -22.450 2.560 34.183 1.00 80.62 195 SER A O 1
ATOM 1557 N N . LEU A 1 196 ? -22.074 4.234 32.731 1.00 79.94 196 LEU A N 1
ATOM 1558 C CA . LEU A 1 196 ? -20.857 3.656 32.187 1.00 79.94 196 LEU A CA 1
ATOM 1559 C C . LEU A 1 196 ? -19.717 3.735 33.205 1.00 79.94 196 LEU A C 1
ATOM 1561 O O . LEU A 1 196 ? -19.416 4.794 33.754 1.00 79.94 196 LEU A O 1
ATOM 1565 N N . ILE A 1 197 ? -19.041 2.608 33.413 1.00 78.69 197 ILE A N 1
ATOM 1566 C CA . ILE A 1 197 ? -17.829 2.530 34.225 1.00 78.69 197 ILE A CA 1
ATOM 1567 C C . ILE A 1 197 ? -16.649 2.370 33.272 1.00 78.69 197 ILE A C 1
ATOM 1569 O O . ILE A 1 197 ? -16.487 1.315 32.667 1.00 78.69 197 ILE A O 1
ATOM 1573 N N . ALA A 1 198 ? -15.817 3.405 33.166 1.00 75.12 198 ALA A N 1
ATOM 1574 C CA . ALA A 1 198 ? -14.583 3.368 32.387 1.00 75.12 198 ALA A CA 1
ATOM 1575 C C . ALA A 1 198 ? -13.356 3.495 33.295 1.00 75.12 198 ALA A C 1
ATOM 1577 O O . ALA A 1 198 ? -13.401 4.140 34.349 1.00 75.12 198 ALA A O 1
ATOM 1578 N N . GLN A 1 199 ? -12.249 2.889 32.875 1.00 76.88 199 GLN A N 1
ATOM 1579 C CA . GLN A 1 199 ? -10.955 2.989 33.544 1.00 76.88 199 GLN A CA 1
ATOM 1580 C C . GLN A 1 199 ? -9.933 3.600 32.589 1.00 76.88 199 GLN A C 1
ATOM 1582 O O . GLN A 1 199 ? -9.937 3.309 31.395 1.00 76.88 199 GLN A O 1
ATOM 1587 N N . SER A 1 200 ? -9.069 4.467 33.111 1.00 69.19 200 SER A N 1
ATOM 1588 C CA . SER A 1 200 ? -7.900 4.945 32.380 1.00 69.19 200 SER A CA 1
ATOM 1589 C C . SER A 1 200 ? -6.871 3.824 32.225 1.00 69.19 200 SER A C 1
ATOM 1591 O O . SER A 1 200 ? -6.880 2.843 32.969 1.00 69.19 200 SER A O 1
ATOM 1593 N N . ALA A 1 201 ? -5.894 4.023 31.338 1.00 62.91 201 ALA A N 1
ATOM 1594 C CA . ALA A 1 201 ? -4.744 3.124 31.209 1.00 62.91 201 ALA A CA 1
ATOM 1595 C C . ALA A 1 201 ? -3.930 2.976 32.515 1.00 62.91 201 ALA A C 1
ATOM 1597 O O . ALA A 1 201 ? -3.214 1.999 32.694 1.00 62.91 201 ALA A O 1
ATOM 1598 N N . SER A 1 202 ? -4.056 3.928 33.448 1.00 68.06 202 SER A N 1
ATOM 1599 C CA . SER A 1 202 ? -3.462 3.862 34.789 1.00 68.06 202 SER A CA 1
ATOM 1600 C C . SER A 1 202 ? -4.313 3.103 35.819 1.00 68.06 202 SER A C 1
ATOM 1602 O O . SER A 1 202 ? -3.970 3.098 36.997 1.00 68.06 202 SER A O 1
ATOM 1604 N N . GLY A 1 203 ? -5.427 2.488 35.404 1.00 68.12 203 GLY A N 1
ATOM 1605 C CA . GLY A 1 203 ? -6.345 1.742 36.273 1.00 68.12 203 GLY A CA 1
ATOM 1606 C C . GLY A 1 203 ? -7.271 2.622 37.119 1.00 68.12 203 GLY A C 1
ATOM 1607 O O . GLY A 1 203 ? -8.060 2.115 37.918 1.00 68.12 203 GLY A O 1
ATOM 1608 N N . ASN A 1 204 ? -7.214 3.945 36.951 1.00 75.69 204 ASN A N 1
ATOM 1609 C CA . ASN A 1 204 ? -8.078 4.862 37.683 1.00 75.69 204 ASN A CA 1
ATOM 1610 C C . ASN A 1 204 ? -9.462 4.911 37.041 1.00 75.69 204 ASN A C 1
ATOM 1612 O O . ASN A 1 204 ? -9.597 5.042 35.825 1.00 75.69 204 ASN A O 1
ATOM 1616 N N . ARG A 1 205 ? -10.512 4.861 37.863 1.00 80.75 205 ARG A N 1
ATOM 1617 C CA . ARG A 1 205 ? -11.881 5.047 37.374 1.00 80.75 205 ARG A CA 1
ATOM 1618 C C . ARG A 1 205 ? -12.079 6.477 36.891 1.00 80.75 205 ARG A C 1
ATOM 1620 O O . ARG A 1 205 ? -11.780 7.430 37.611 1.00 80.75 205 ARG A O 1
ATOM 1627 N N . ILE A 1 206 ? -12.636 6.615 35.696 1.00 81.19 206 ILE A N 1
ATOM 1628 C CA . ILE A 1 206 ? -12.997 7.912 35.132 1.00 81.19 206 ILE A CA 1
ATOM 1629 C C . ILE A 1 206 ? -14.353 8.315 35.716 1.00 81.19 206 ILE A C 1
ATOM 1631 O O . ILE A 1 206 ? -15.329 7.574 35.619 1.00 81.19 206 ILE A O 1
ATOM 1635 N N . GLN A 1 207 ? -14.412 9.486 36.350 1.00 83.25 207 GLN A N 1
ATOM 1636 C CA . GLN A 1 207 ? -15.666 10.046 36.849 1.00 83.25 207 GLN A CA 1
ATOM 1637 C C . GLN A 1 207 ? -16.374 10.801 35.726 1.00 83.25 207 GLN A C 1
ATOM 1639 O O . GLN A 1 207 ? -15.897 11.852 35.291 1.00 83.25 207 GLN A O 1
ATOM 1644 N N . PHE A 1 208 ? -17.517 10.284 35.281 1.00 86.88 208 PHE A N 1
ATOM 1645 C CA . PHE A 1 208 ? -18.365 10.956 34.303 1.00 86.88 208 PHE A CA 1
ATOM 1646 C C . PHE A 1 208 ? -19.394 11.862 34.983 1.00 86.88 208 PHE A C 1
ATOM 1648 O O . PHE A 1 208 ? -20.043 11.476 35.951 1.00 86.88 208 PHE A O 1
ATOM 1655 N N . LEU A 1 209 ? -19.549 13.072 34.448 1.00 86.00 209 LEU A N 1
ATOM 1656 C CA . LEU A 1 209 ? -20.630 14.005 34.770 1.00 86.00 209 LEU A CA 1
ATOM 1657 C C . LEU A 1 209 ? -21.936 13.611 34.069 1.00 86.00 209 LEU A C 1
ATOM 1659 O O . LEU A 1 209 ? -23.019 13.921 34.554 1.00 86.00 209 LEU A O 1
ATOM 1663 N N . GLY A 1 210 ? -21.827 12.930 32.928 1.00 88.31 210 GLY A N 1
ATOM 1664 C CA . GLY A 1 210 ? -22.953 12.443 32.148 1.00 88.31 210 GLY A CA 1
ATOM 1665 C C . GLY A 1 210 ? -22.543 12.106 30.719 1.00 88.31 210 GLY A C 1
ATOM 1666 O O . GLY A 1 210 ? -21.366 12.165 30.364 1.00 88.31 210 GLY A O 1
ATOM 1667 N N . GLN A 1 211 ? -23.528 11.760 29.904 1.00 90.94 211 GLN A N 1
ATOM 1668 C CA . GLN A 1 211 ? -23.366 11.425 28.495 1.00 90.94 211 GLN A CA 1
ATOM 1669 C C . GLN A 1 211 ? -24.352 12.207 27.639 1.00 90.94 211 GLN A C 1
ATOM 1671 O O . GLN A 1 211 ? -25.382 12.690 28.126 1.00 90.94 211 GLN A O 1
ATOM 1676 N N . ARG A 1 212 ? -24.055 12.304 26.347 1.00 89.56 212 ARG A N 1
ATOM 1677 C CA . ARG A 1 212 ? -24.985 12.866 25.376 1.00 89.56 212 ARG A CA 1
ATOM 1678 C C . ARG A 1 212 ? -24.733 12.300 23.991 1.00 89.56 212 ARG A C 1
ATOM 1680 O O . ARG A 1 212 ? -23.592 12.084 23.597 1.00 89.56 212 ARG A O 1
ATOM 1687 N N . GLU A 1 213 ? -25.815 12.110 23.254 1.00 89.25 213 GLU A N 1
ATOM 1688 C CA . GLU A 1 213 ? -25.759 11.837 21.827 1.00 89.25 213 GLU A CA 1
ATOM 1689 C C . GLU A 1 213 ? -25.615 13.146 21.047 1.00 89.25 213 GLU A C 1
ATOM 1691 O O . GLU A 1 213 ? -26.273 14.150 21.349 1.00 89.25 213 GLU A O 1
ATOM 1696 N N . CYS A 1 214 ? -24.743 13.153 20.046 1.00 87.81 214 CYS A N 1
ATOM 1697 C CA . CYS A 1 214 ? -24.641 14.254 19.108 1.00 87.81 214 CYS A CA 1
ATOM 1698 C C . CYS A 1 214 ? -24.392 13.761 17.686 1.00 87.81 214 CYS A C 1
ATOM 1700 O O . CYS A 1 214 ? -24.012 12.618 17.435 1.00 87.81 214 CYS A O 1
ATOM 1702 N N . THR A 1 215 ? -24.617 14.674 16.747 1.00 88.69 215 THR A N 1
ATOM 1703 C CA . THR A 1 215 ? -24.091 14.540 15.394 1.00 88.69 215 THR A CA 1
ATOM 1704 C C . THR A 1 215 ? -22.722 15.199 15.363 1.00 88.69 215 THR A C 1
ATOM 1706 O O . THR A 1 215 ? -22.589 16.362 15.750 1.00 88.69 215 THR A O 1
ATOM 1709 N N . TYR A 1 216 ? -21.718 14.453 14.926 1.00 85.62 216 TYR A N 1
ATOM 1710 C CA . TYR A 1 216 ? -20.353 14.927 14.756 1.00 85.62 216 TYR A CA 1
ATOM 1711 C C . TYR A 1 216 ? -19.944 14.756 13.294 1.00 85.62 216 TYR A C 1
ATOM 1713 O O . TYR A 1 216 ? -20.402 13.843 12.603 1.00 85.62 216 TYR A O 1
ATOM 1721 N N . SER A 1 217 ? -19.115 15.673 12.810 1.00 84.69 217 SER A N 1
ATOM 1722 C CA . SER A 1 217 ? -18.733 15.754 11.404 1.00 84.69 217 SER A CA 1
ATOM 1723 C C . SER A 1 217 ? -17.254 16.071 11.258 1.00 84.69 217 SER A C 1
ATOM 1725 O O . SER A 1 217 ? -16.709 16.870 12.023 1.00 84.69 217 SER A O 1
ATOM 1727 N N . PHE A 1 218 ? -16.630 15.469 10.254 1.00 81.12 218 PHE A N 1
ATOM 1728 C CA . PHE A 1 218 ? -15.268 15.753 9.825 1.00 81.12 218 PHE A CA 1
ATOM 1729 C C . PHE A 1 218 ? -15.241 15.734 8.293 1.00 81.12 218 PHE A C 1
ATOM 1731 O O . PHE A 1 218 ? -15.742 14.793 7.674 1.00 81.12 218 PHE A O 1
ATOM 1738 N N . ASP A 1 219 ? -14.714 16.798 7.688 1.00 83.44 219 ASP A N 1
ATOM 1739 C CA . ASP A 1 219 ? -14.832 17.087 6.254 1.00 83.44 219 ASP A CA 1
ATOM 1740 C C . ASP A 1 219 ? -16.291 17.033 5.751 1.00 83.44 219 ASP A C 1
ATOM 1742 O O . ASP A 1 219 ? -17.170 17.697 6.301 1.00 83.44 219 ASP A O 1
ATOM 1746 N N . SER A 1 220 ? -16.564 16.257 4.695 1.00 81.44 220 SER A N 1
ATOM 1747 C CA . SER A 1 220 ? -17.897 16.052 4.114 1.00 81.44 220 SER A CA 1
ATOM 1748 C C . SER A 1 220 ? -18.676 14.893 4.750 1.00 81.44 220 SER A C 1
ATOM 1750 O O . SER A 1 220 ? -19.787 14.588 4.310 1.00 81.44 220 SER A O 1
ATOM 1752 N N . LYS A 1 221 ? -18.115 14.235 5.775 1.00 81.94 221 LYS A N 1
ATOM 1753 C CA . LYS A 1 221 ? -18.709 13.066 6.435 1.00 81.94 221 LYS A CA 1
ATOM 1754 C C . LYS A 1 221 ? -19.283 13.450 7.799 1.00 81.94 221 LYS A C 1
ATOM 1756 O O . LYS A 1 221 ? -18.653 14.160 8.581 1.00 81.94 221 LYS A O 1
ATOM 1761 N N . SER A 1 222 ? -20.467 12.924 8.098 1.00 87.69 222 SER A N 1
ATOM 1762 C CA . SER A 1 222 ? -21.185 13.154 9.355 1.00 87.69 222 SER A CA 1
ATOM 1763 C C . SER A 1 222 ? -21.747 11.845 9.889 1.00 87.69 222 SER A C 1
ATOM 1765 O O . SER A 1 222 ? -22.221 11.013 9.116 1.00 87.69 222 SER A O 1
ATOM 1767 N N . ALA A 1 223 ? -21.725 11.674 11.208 1.00 87.00 223 ALA A N 1
ATOM 1768 C CA . ALA A 1 223 ? -22.252 10.497 11.885 1.00 87.00 223 ALA A CA 1
ATOM 1769 C C . ALA A 1 223 ? -22.876 10.859 13.241 1.00 87.00 223 ALA A C 1
ATOM 1771 O O . ALA A 1 223 ? -22.647 11.939 13.787 1.00 87.00 223 ALA A O 1
ATOM 1772 N N . GLN A 1 224 ? -23.688 9.946 13.777 1.00 88.31 224 GLN A N 1
ATOM 1773 C CA . GLN A 1 224 ? -24.243 10.040 15.127 1.00 88.31 224 GLN A CA 1
ATOM 1774 C C . GLN A 1 224 ? -23.476 9.149 16.097 1.00 88.31 224 GLN A C 1
ATOM 1776 O O . GLN A 1 224 ? -23.039 8.043 15.747 1.00 88.31 224 GLN A O 1
ATOM 1781 N N . GLY A 1 225 ? -23.321 9.635 17.324 1.00 88.00 225 GLY A N 1
ATOM 1782 C CA . GLY A 1 225 ? -22.619 8.911 18.369 1.00 88.00 225 GLY A CA 1
ATOM 1783 C C . GLY A 1 225 ? -22.726 9.589 19.721 1.00 88.00 225 GLY A C 1
ATOM 1784 O O . GLY A 1 225 ? -23.167 10.732 19.854 1.00 88.00 225 GLY A O 1
ATOM 1785 N N . VAL A 1 226 ? -22.322 8.843 20.741 1.00 88.56 226 VAL A N 1
ATOM 1786 C CA . VAL A 1 226 ? -22.385 9.281 22.131 1.00 88.56 226 VAL A CA 1
ATOM 1787 C C . VAL A 1 226 ? -21.001 9.716 22.584 1.00 88.56 226 VAL A C 1
ATOM 1789 O O . VAL A 1 226 ? -20.009 9.033 22.330 1.00 88.56 226 VAL A O 1
ATOM 1792 N N . PHE A 1 227 ? -20.939 10.850 23.274 1.00 88.69 227 PHE A N 1
ATOM 1793 C CA . PHE A 1 227 ? -19.765 11.245 24.037 1.00 88.69 227 PHE A CA 1
ATOM 1794 C C . PHE A 1 227 ? -20.103 11.328 25.522 1.00 88.69 227 PHE A C 1
ATOM 1796 O O . PHE A 1 227 ? -21.250 11.542 25.928 1.00 88.69 227 PHE A O 1
ATOM 1803 N N . TYR A 1 228 ? -19.067 11.195 26.335 1.00 88.94 228 TYR A N 1
ATOM 1804 C CA . TYR A 1 228 ? -19.137 11.228 27.783 1.00 88.94 228 TYR A CA 1
ATOM 1805 C C . TYR A 1 228 ? -18.365 12.439 28.281 1.00 88.94 228 TYR A C 1
ATOM 1807 O O . TYR A 1 228 ? -17.244 12.699 27.847 1.00 88.94 228 TYR A O 1
ATOM 1815 N N . VAL A 1 229 ? -18.954 13.193 29.203 1.00 88.19 229 VAL A N 1
ATOM 1816 C CA . VAL A 1 229 ? -18.259 14.313 29.835 1.00 88.19 229 VAL A CA 1
ATOM 1817 C C . VAL A 1 229 ? -17.590 13.793 31.093 1.00 88.19 229 VAL A C 1
ATOM 1819 O O . VAL A 1 229 ? -18.270 13.397 32.036 1.00 88.19 229 VAL A O 1
ATOM 1822 N N . GLY A 1 230 ? -16.262 13.758 31.105 1.00 86.50 230 GLY A N 1
ATOM 1823 C CA . GLY A 1 230 ? -15.468 13.278 32.230 1.00 86.50 230 GLY A CA 1
ATOM 1824 C C . GLY A 1 230 ? -14.816 14.412 33.016 1.00 86.50 230 GLY A C 1
ATOM 1825 O O . GLY A 1 230 ? -14.420 15.432 32.451 1.00 86.50 230 GLY A O 1
ATOM 1826 N N . ARG A 1 231 ? -14.599 14.198 34.317 1.00 81.50 231 ARG A N 1
ATOM 1827 C CA . ARG A 1 231 ? -13.659 14.992 35.128 1.00 81.50 231 ARG A CA 1
ATOM 1828 C C . ARG A 1 231 ? -12.219 14.574 34.826 1.00 81.50 231 ARG A C 1
ATOM 1830 O O . ARG A 1 231 ? -11.519 14.011 35.662 1.00 81.50 231 ARG A O 1
ATOM 1837 N N . THR A 1 232 ? -11.809 14.800 33.587 1.00 76.38 232 THR A N 1
ATOM 1838 C CA . THR A 1 232 ? -10.470 14.522 33.059 1.00 76.38 232 THR A CA 1
ATOM 1839 C C . THR A 1 232 ? -9.853 15.815 32.534 1.00 76.38 232 THR A C 1
ATOM 1841 O O . THR A 1 232 ? -10.564 16.778 32.260 1.00 76.38 232 THR A O 1
ATOM 1844 N N . GLN A 1 233 ? -8.529 15.858 32.398 1.00 73.19 233 GLN A N 1
ATOM 1845 C CA . GLN A 1 233 ? -7.837 16.990 31.775 1.00 73.19 233 GLN A CA 1
ATOM 1846 C C . GLN A 1 233 ? -7.777 16.871 30.245 1.00 73.19 233 GLN A C 1
ATOM 1848 O O . GLN A 1 233 ? -7.559 17.868 29.563 1.00 73.19 233 GLN A O 1
ATOM 1853 N N . LEU A 1 234 ? -8.004 15.676 29.693 1.00 68.44 234 LEU A N 1
ATOM 1854 C CA . LEU A 1 234 ? -7.826 15.383 28.270 1.00 68.44 234 LEU A CA 1
ATOM 1855 C C . LEU A 1 234 ? -9.163 15.132 27.568 1.00 68.44 234 LEU A C 1
ATOM 1857 O O . LEU A 1 234 ? -10.062 14.523 28.144 1.00 68.44 234 LEU A O 1
ATOM 1861 N N . ASN A 1 235 ? -9.248 15.556 26.307 1.00 80.50 235 ASN A N 1
ATOM 1862 C CA . ASN A 1 235 ? -10.283 15.116 25.374 1.00 80.50 235 ASN A CA 1
ATOM 1863 C C . ASN A 1 235 ? -9.751 13.909 24.598 1.00 80.50 235 ASN A C 1
ATOM 1865 O O . ASN A 1 235 ? -8.626 13.941 24.102 1.00 80.50 235 ASN A O 1
ATOM 1869 N N . LEU A 1 236 ? -10.556 12.860 24.500 1.00 79.31 236 LEU A N 1
ATOM 1870 C CA . LEU A 1 236 ? -10.227 11.612 23.828 1.00 79.31 236 LEU A CA 1
ATOM 1871 C C . LEU A 1 236 ? -11.333 11.298 22.829 1.00 79.31 236 LEU A C 1
ATOM 1873 O O . LEU A 1 236 ? -12.501 11.197 23.199 1.00 79.31 236 LEU A O 1
ATOM 1877 N N . LEU A 1 237 ? -10.963 11.149 21.563 1.00 77.56 237 LEU A N 1
ATOM 1878 C CA . LEU A 1 237 ? -11.879 10.692 20.529 1.00 77.56 237 LEU A CA 1
ATOM 1879 C C . LEU A 1 237 ? -11.889 9.161 20.538 1.00 77.56 237 LEU A C 1
ATOM 1881 O O . LEU A 1 237 ? -10.827 8.549 20.439 1.00 77.56 237 LEU A O 1
ATOM 1885 N N . GLY A 1 238 ? -13.068 8.558 20.685 1.00 77.88 238 GLY A N 1
ATOM 1886 C CA . GLY A 1 238 ? -13.203 7.106 20.712 1.00 77.88 238 GLY A CA 1
ATOM 1887 C C . GLY A 1 238 ? -13.023 6.492 19.326 1.00 77.88 238 GLY A C 1
ATOM 1888 O O . GLY A 1 238 ? -13.364 7.111 18.310 1.00 77.88 238 GLY A O 1
ATOM 1889 N N . ALA A 1 239 ? -12.540 5.250 19.282 1.00 73.12 239 ALA A N 1
ATOM 1890 C CA . ALA A 1 239 ? -12.337 4.517 18.030 1.00 73.12 239 ALA A CA 1
ATOM 1891 C C . ALA A 1 239 ? -13.635 4.390 17.205 1.00 73.12 239 ALA A C 1
ATOM 1893 O O . ALA A 1 239 ? -13.596 4.476 15.978 1.00 73.12 239 ALA A O 1
ATOM 1894 N N . GLU A 1 240 ? -14.796 4.286 17.866 1.00 77.19 240 GLU A N 1
ATOM 1895 C CA . GLU A 1 240 ? -16.116 4.258 17.217 1.00 77.19 240 GLU A CA 1
ATOM 1896 C C . GLU A 1 240 ? -16.336 5.479 16.308 1.00 77.19 240 GLU A C 1
ATOM 1898 O O . GLU A 1 240 ? -16.773 5.354 15.160 1.00 77.19 240 GLU A O 1
ATOM 1903 N N . TRP A 1 241 ? -16.002 6.674 16.806 1.00 80.69 241 TRP A N 1
ATOM 1904 C CA . TRP A 1 241 ? -16.217 7.913 16.067 1.00 80.69 241 TRP A CA 1
ATOM 1905 C C . TRP A 1 241 ? -15.264 8.031 14.882 1.00 80.69 241 TRP A C 1
ATOM 1907 O O . TRP A 1 241 ? -15.673 8.433 13.791 1.00 80.69 241 TRP A O 1
ATOM 1917 N N . ILE A 1 242 ? -14.015 7.620 15.093 1.00 75.75 242 ILE A N 1
ATOM 1918 C CA . ILE A 1 242 ? -12.956 7.630 14.086 1.00 75.75 242 ILE A CA 1
ATOM 1919 C C . ILE A 1 242 ? -13.295 6.697 12.915 1.00 75.75 242 ILE A C 1
ATOM 1921 O O . ILE A 1 242 ? -13.150 7.086 11.752 1.00 75.75 242 ILE A O 1
ATOM 1925 N N . LEU A 1 243 ? -13.798 5.495 13.214 1.00 71.62 243 LEU A N 1
ATOM 1926 C CA . LEU A 1 24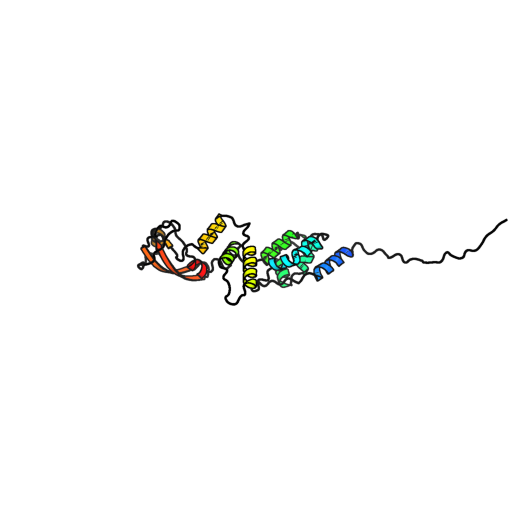3 ? -14.216 4.517 12.208 1.00 71.62 243 LEU A CA 1
ATOM 1927 C C . LEU A 1 243 ? -15.436 4.998 11.416 1.00 71.62 243 LEU A C 1
ATOM 1929 O O . LEU A 1 243 ? -15.414 4.959 10.188 1.00 71.62 243 LEU A O 1
ATOM 1933 N N . LYS A 1 244 ? -16.475 5.508 12.092 1.00 75.38 244 LYS A N 1
ATOM 1934 C CA . LYS A 1 244 ? -17.700 6.007 11.436 1.00 75.38 244 LYS A CA 1
ATOM 1935 C C . LYS A 1 244 ? -17.442 7.173 10.481 1.00 75.38 244 LYS A C 1
ATOM 1937 O O . LYS A 1 244 ? -18.117 7.289 9.463 1.00 75.38 244 LYS A O 1
ATOM 1942 N N . LEU A 1 245 ? -16.469 8.028 10.792 1.00 76.44 245 LEU A N 1
ATOM 1943 C CA . LEU A 1 245 ? -16.066 9.122 9.907 1.00 76.44 245 LEU A CA 1
ATOM 1944 C C . LEU A 1 245 ? -15.072 8.687 8.826 1.00 76.44 245 LEU A C 1
ATOM 1946 O O . LEU A 1 245 ? -14.771 9.469 7.929 1.00 76.44 245 LEU A O 1
ATOM 1950 N N . GLY A 1 246 ? -14.563 7.453 8.874 1.00 66.38 246 GLY A N 1
ATOM 1951 C CA . GLY A 1 246 ? -13.580 6.959 7.916 1.00 66.38 246 GLY A CA 1
ATOM 1952 C C . GLY A 1 246 ? -12.340 7.848 7.847 1.00 66.38 246 GLY A C 1
ATOM 1953 O O . GLY A 1 246 ? -11.825 8.059 6.754 1.00 66.38 246 GLY A O 1
ATOM 1954 N N . ILE A 1 247 ? -11.887 8.377 8.991 1.00 66.56 247 ILE A N 1
ATOM 1955 C CA . ILE A 1 247 ? -10.729 9.290 9.078 1.00 66.56 247 ILE A CA 1
ATOM 1956 C C . ILE A 1 247 ? -9.450 8.613 8.547 1.00 66.56 247 ILE A C 1
ATOM 1958 O O . ILE A 1 247 ? -8.529 9.287 8.104 1.00 66.56 247 ILE A O 1
ATOM 1962 N N . PHE A 1 248 ? -9.404 7.277 8.540 1.00 60.53 248 PHE A N 1
ATOM 1963 C CA . PHE A 1 248 ? -8.273 6.493 8.030 1.00 60.53 248 PHE A CA 1
ATOM 1964 C C . PHE A 1 248 ? -8.503 5.856 6.653 1.00 60.53 248 PHE A C 1
ATOM 1966 O O . PHE A 1 248 ? -7.592 5.209 6.133 1.00 60.53 248 PHE A O 1
ATOM 1973 N N . ALA A 1 249 ? -9.699 6.015 6.078 1.00 53.12 249 ALA A N 1
ATOM 1974 C CA . ALA A 1 249 ? -10.039 5.544 4.741 1.00 53.12 249 ALA A CA 1
ATOM 1975 C C . ALA A 1 249 ? -9.793 6.681 3.739 1.00 53.12 249 ALA A C 1
ATOM 1977 O O . ALA A 1 249 ? -10.724 7.386 3.341 1.00 53.12 249 ALA A O 1
ATOM 1978 N N . SER A 1 250 ? -8.520 6.871 3.402 1.00 43.25 250 SER A N 1
ATOM 1979 C CA . SER A 1 250 ? -8.041 7.681 2.280 1.00 43.25 250 SER A CA 1
ATOM 1980 C C . SER A 1 250 ? -7.117 6.821 1.438 1.00 43.25 250 SER A C 1
ATOM 1982 O O . SER A 1 250 ? -6.179 6.267 2.065 1.00 43.25 250 SER A O 1
#

Foldseek 3Di:
DDDDDDPDDPDDDPDPDPPDPDPPVVVVVLLVVLLVVAAAQDFDLVVQSFPVVRCVVSVCSLVPSCVVPDQLSSLVSVLVSYDPVLNVVLCVVCPPDDSNRAGNVRSSVSSCVVGNNPFDLLLLLLVLVVDDDDPPDDPVRSVVVNVVSVVSNPVVPQDPVSVVVSCCLVPPDPAWEDEPVVCVVVDDDDFAADPDWDADPVRHTWAFPHKDWDWDDDDPAIDIDMHTYTNDPDTDDHSVVCVRRPVRVD